Protein AF-A0A968HN49-F1 (afdb_monomer_lite)

pLDDT: mean 74.34, std 19.29, range [32.5, 97.12]

Secondary structure (DSSP, 8-state):
----------------------PPPB-TT-B-SSGGGB-TT-EEETTEEE---S---------HHHHHHHHH-EEEEEEE---S-HHHHHTT--EEEEEEEEEETTEEEEEEEEEEETTEEPPGGG-EEEEEE-EE-SSSTT-EEEEEE-TTS-EEEEEEEEETTEEEEEEE--HHHHHHTT--S-----EE---

Structure (mmCIF, N/CA/C/O backbone):
data_AF-A0A968HN49-F1
#
_entry.id   AF-A0A968HN49-F1
#
loop_
_atom_site.group_PDB
_atom_site.id
_atom_site.type_symbol
_atom_site.label_atom_id
_atom_site.label_alt_id
_atom_site.label_comp_id
_atom_site.label_asym_id
_atom_site.label_entity_id
_atom_site.label_seq_id
_atom_site.pdbx_PDB_ins_code
_atom_site.Cartn_x
_atom_site.Cartn_y
_atom_site.Cartn_z
_atom_site.occupancy
_atom_site.B_iso_or_equiv
_atom_site.auth_seq_id
_atom_site.auth_comp_id
_atom_site.auth_asym_id
_atom_site.auth_atom_id
_atom_site.pdbx_PDB_model_num
ATOM 1 N N . MET A 1 1 ? -8.475 -38.795 79.438 1.00 39.16 1 MET A N 1
ATOM 2 C CA . MET A 1 1 ? -7.496 -37.741 79.099 1.00 39.16 1 MET A CA 1
ATOM 3 C C . MET A 1 1 ? -8.273 -36.504 78.665 1.00 39.16 1 MET A C 1
ATOM 5 O O . MET A 1 1 ? -9.218 -36.666 77.918 1.00 39.16 1 MET A O 1
ATOM 9 N N . HIS A 1 2 ? -7.909 -35.357 79.254 1.00 39.91 2 HIS A N 1
ATOM 10 C CA . HIS A 1 2 ? -8.354 -33.955 79.065 1.00 39.91 2 HIS A CA 1
ATOM 11 C C . HIS A 1 2 ? -9.876 -33.664 78.963 1.00 39.91 2 HIS A C 1
ATOM 13 O O . HIS A 1 2 ? -10.533 -34.091 78.030 1.00 39.91 2 HIS A O 1
ATOM 19 N N . LYS A 1 3 ? -10.534 -33.075 79.988 1.00 36.81 3 LYS A N 1
ATOM 20 C CA . LYS A 1 3 ? -10.558 -31.630 80.377 1.00 36.81 3 LYS A CA 1
ATOM 21 C C . LYS A 1 3 ? -11.027 -30.753 79.194 1.00 36.81 3 LYS A C 1
ATOM 23 O O . LYS A 1 3 ? -10.422 -30.855 78.145 1.00 36.81 3 LYS A O 1
ATOM 28 N N . LEU A 1 4 ? -12.016 -29.855 79.253 1.00 40.09 4 LEU A N 1
ATOM 29 C CA . LEU A 1 4 ? -12.615 -29.031 80.315 1.00 40.09 4 LEU A CA 1
ATOM 30 C C . LEU A 1 4 ? -13.898 -28.365 79.741 1.00 40.09 4 LEU A C 1
ATOM 32 O O . LEU A 1 4 ? -13.840 -27.919 78.606 1.00 40.09 4 LEU A O 1
ATOM 36 N N . ARG A 1 5 ? -14.960 -28.259 80.569 1.00 38.31 5 ARG A N 1
ATOM 37 C CA . ARG A 1 5 ? -15.789 -27.060 80.911 1.00 38.31 5 ARG A CA 1
ATOM 38 C C . ARG A 1 5 ? -16.353 -26.153 79.795 1.00 38.31 5 ARG A C 1
ATOM 40 O O . ARG A 1 5 ? -15.715 -25.923 78.792 1.00 38.31 5 ARG A O 1
ATOM 47 N N . ALA A 1 6 ? -17.460 -25.437 79.964 1.00 37.28 6 ALA A N 1
ATOM 48 C CA . ALA A 1 6 ? -18.530 -25.345 80.958 1.00 37.28 6 ALA A CA 1
ATOM 49 C C . ALA A 1 6 ? -19.616 -24.437 80.339 1.00 37.28 6 ALA A C 1
ATOM 51 O O . ALA A 1 6 ? -19.354 -23.695 79.397 1.00 37.28 6 ALA A O 1
ATOM 52 N N . ALA A 1 7 ? -20.819 -24.555 80.888 1.00 38.94 7 ALA A N 1
ATOM 53 C CA . ALA A 1 7 ? -22.075 -23.925 80.500 1.00 38.94 7 ALA A CA 1
ATOM 54 C C . ALA A 1 7 ? -22.148 -22.409 80.843 1.00 38.94 7 ALA A C 1
ATOM 56 O O . ALA A 1 7 ? -21.118 -21.770 81.039 1.00 38.94 7 ALA A O 1
ATOM 57 N N . PRO A 1 8 ? -23.341 -21.884 81.160 1.00 65.56 8 PRO A N 1
ATOM 58 C CA . PRO A 1 8 ? -24.435 -21.375 80.318 1.00 65.56 8 PRO A CA 1
ATOM 59 C C . PRO A 1 8 ? -24.579 -19.846 80.521 1.00 65.56 8 PRO A C 1
ATOM 61 O O . PRO A 1 8 ? -23.890 -19.308 81.372 1.00 65.56 8 PRO A O 1
ATOM 64 N N . LEU A 1 9 ? -25.501 -19.136 79.856 1.00 40.47 9 LEU A N 1
ATOM 65 C CA . LEU A 1 9 ? -26.258 -18.052 80.516 1.00 40.47 9 LEU A CA 1
ATOM 66 C C . LEU A 1 9 ? -27.413 -17.511 79.655 1.00 40.47 9 LEU A C 1
ATOM 68 O O . LEU A 1 9 ? -27.322 -17.397 78.438 1.00 40.47 9 LEU A O 1
ATOM 72 N N . LEU A 1 10 ? -28.496 -17.208 80.369 1.00 46.47 10 LEU A N 1
ATOM 73 C CA . LEU A 1 10 ? -29.768 -16.609 79.966 1.00 46.47 10 LEU A CA 1
ATOM 74 C C . LEU A 1 10 ? -29.645 -15.168 79.448 1.00 46.47 10 LEU A C 1
ATOM 76 O O . LEU A 1 10 ? -28.766 -14.461 79.916 1.00 46.47 10 LEU A O 1
ATOM 80 N N . LEU A 1 11 ? -30.624 -14.716 78.646 1.00 42.06 11 LEU A N 1
ATOM 81 C CA . LEU A 1 11 ? -31.306 -13.395 78.687 1.00 42.06 11 LEU A CA 1
ATOM 82 C C . LEU A 1 11 ? -32.297 -13.360 77.490 1.00 42.06 11 LEU A C 1
ATOM 84 O O . LEU A 1 11 ? -31.864 -13.491 76.356 1.00 42.06 11 LEU A O 1
ATOM 88 N N . ALA A 1 12 ? -33.622 -13.484 77.621 1.00 40.56 12 ALA A N 1
ATOM 89 C CA . ALA A 1 12 ? -34.627 -12.642 78.283 1.00 40.56 12 ALA A CA 1
ATOM 90 C C . ALA A 1 12 ? -34.965 -11.336 77.519 1.00 40.56 12 ALA A C 1
ATOM 92 O O . ALA A 1 12 ? -34.097 -10.492 77.345 1.00 40.56 12 ALA A O 1
ATOM 93 N N . LEU A 1 13 ? -36.270 -11.187 77.207 1.00 36.59 13 LEU A N 1
ATOM 94 C CA . LEU A 1 13 ? -37.034 -9.964 76.872 1.00 36.59 13 LEU A CA 1
ATOM 95 C C . LEU A 1 13 ? -36.736 -9.264 75.522 1.00 36.59 13 LEU A C 1
ATOM 97 O O . LEU A 1 13 ? -35.611 -9.260 75.062 1.00 36.59 13 LEU A O 1
ATOM 101 N N . SER A 1 14 ? -37.631 -8.544 74.837 1.00 38.28 14 SER A N 1
ATOM 102 C CA . SER A 1 14 ? -39.093 -8.370 74.790 1.00 38.28 14 SER A CA 1
ATOM 103 C C . SER A 1 14 ? -39.375 -7.162 73.861 1.00 38.28 14 SER A C 1
ATOM 105 O O . SER A 1 14 ? -38.527 -6.283 73.769 1.00 38.28 14 SER A O 1
ATOM 107 N N . LEU A 1 15 ? -40.598 -7.063 73.324 1.00 39.66 15 LEU A N 1
ATOM 108 C CA . LEU A 1 15 ? -41.297 -5.850 72.842 1.00 39.66 15 LEU A CA 1
ATOM 109 C C . LEU A 1 15 ? -40.942 -5.205 71.476 1.00 39.66 15 LEU A C 1
ATOM 111 O O . LEU A 1 15 ? -39.955 -4.505 71.295 1.00 39.66 15 LEU A O 1
ATOM 115 N N . SER A 1 16 ? -41.905 -5.378 70.567 1.00 50.38 16 SER A N 1
ATOM 116 C CA . SER A 1 16 ? -42.595 -4.400 69.709 1.00 50.38 16 SER A CA 1
ATOM 117 C C . SER A 1 16 ? -42.172 -2.920 69.732 1.00 50.38 16 SER A C 1
ATOM 119 O O . SER A 1 16 ? -42.239 -2.282 70.780 1.00 50.38 16 SER A O 1
ATOM 121 N N . SER A 1 17 ? -42.042 -2.321 68.541 1.00 42.06 17 SER A N 1
ATOM 122 C CA . SER A 1 17 ? -42.619 -0.996 68.244 1.00 42.06 17 SER A CA 1
ATOM 123 C C . SER A 1 17 ? -42.718 -0.711 66.736 1.00 42.06 17 SER A C 1
ATOM 125 O O . SER A 1 17 ? -41.746 -0.762 65.987 1.00 42.06 17 SER A O 1
ATOM 127 N N . LEU A 1 18 ? -43.942 -0.391 66.301 1.00 46.47 18 LEU A N 1
ATOM 128 C CA . LEU A 1 18 ? -44.211 0.493 65.170 1.00 46.47 18 LEU A CA 1
ATOM 129 C C . LEU A 1 18 ? -43.729 1.906 65.534 1.00 46.47 18 LEU A C 1
ATOM 131 O O . LEU A 1 18 ? -43.998 2.370 66.640 1.00 46.47 18 LEU A O 1
ATOM 135 N N . GLY A 1 19 ? -43.102 2.611 64.595 1.00 33.34 19 GLY A N 1
ATOM 136 C CA . GLY A 1 19 ? -42.805 4.039 64.730 1.00 33.34 19 GLY A CA 1
ATOM 137 C C . GLY A 1 19 ? -41.635 4.451 63.850 1.00 33.34 19 GLY A C 1
ATOM 138 O O . GLY A 1 19 ? -40.523 3.981 64.048 1.00 33.34 19 GLY A O 1
ATOM 139 N N . GLY A 1 20 ? -41.901 5.289 62.847 1.00 40.38 20 GLY A N 1
ATOM 140 C CA . GLY A 1 20 ? -40.925 5.718 61.852 1.00 40.38 20 GLY A CA 1
ATOM 141 C C . GLY A 1 20 ? -39.725 6.438 62.464 1.00 40.38 20 GLY A C 1
ATOM 142 O O . GLY A 1 20 ? -39.802 7.615 62.801 1.00 40.38 20 GLY A O 1
ATOM 143 N N . CYS A 1 21 ? -38.598 5.739 62.526 1.00 38.56 21 CYS A N 1
ATOM 144 C CA . CYS A 1 21 ? -37.280 6.348 62.510 1.00 38.56 21 CYS A CA 1
ATOM 145 C C . CYS A 1 21 ? -36.815 6.325 61.055 1.00 38.56 21 CYS A C 1
ATOM 147 O O . CYS A 1 21 ? -36.851 5.276 60.411 1.00 38.56 21 CYS A O 1
ATOM 149 N N . LYS A 1 22 ? -36.433 7.486 60.520 1.00 46.47 22 LYS A N 1
ATOM 150 C CA . LYS A 1 22 ? -35.769 7.599 59.221 1.00 46.47 22 LYS A CA 1
ATOM 151 C C . LYS A 1 22 ? -34.425 6.883 59.379 1.00 46.47 22 LYS A C 1
ATOM 153 O O . LYS A 1 22 ? -33.509 7.448 59.964 1.00 46.47 22 LYS A O 1
ATOM 158 N N . GLY A 1 23 ? -34.406 5.592 59.050 1.00 56.09 23 GLY A N 1
ATOM 159 C CA . GLY A 1 23 ? -33.235 4.739 59.206 1.00 56.09 23 GLY A CA 1
ATOM 160 C C . GLY A 1 23 ? -32.089 5.293 58.379 1.00 56.09 23 GLY A C 1
ATOM 161 O O . GLY A 1 23 ? -32.326 5.914 57.339 1.00 56.09 23 GLY A O 1
ATOM 162 N N . ASP A 1 24 ? -30.867 5.100 58.864 1.00 67.25 24 ASP A N 1
ATOM 163 C CA . ASP A 1 24 ? -29.685 5.441 58.088 1.00 67.25 24 ASP A CA 1
ATOM 164 C C . ASP A 1 24 ? -29.764 4.771 56.708 1.00 67.25 24 ASP A C 1
ATOM 166 O O . ASP A 1 24 ? -30.224 3.624 56.607 1.00 67.25 24 ASP A O 1
ATOM 170 N N . PRO A 1 25 ? -29.363 5.484 55.643 1.00 76.88 25 PRO A N 1
ATOM 171 C CA . PRO A 1 25 ? -29.473 4.974 54.290 1.00 76.88 25 PRO A CA 1
ATOM 172 C C . PRO A 1 25 ? -28.705 3.656 54.161 1.00 76.88 25 PRO A C 1
ATOM 174 O O . PRO A 1 25 ? -27.560 3.523 54.602 1.00 76.88 25 PRO A O 1
ATOM 177 N N . ALA A 1 26 ? -29.356 2.660 53.570 1.00 76.56 26 ALA A N 1
ATOM 178 C CA . ALA A 1 26 ? -28.838 1.311 53.486 1.00 76.56 26 ALA A CA 1
ATOM 179 C C . ALA A 1 26 ? -27.640 1.238 52.523 1.00 76.56 26 ALA A C 1
ATOM 181 O O . ALA A 1 26 ? -27.618 1.867 51.459 1.00 76.56 26 ALA A O 1
ATOM 182 N N . GLY A 1 27 ? -26.631 0.454 52.910 1.00 81.38 27 GLY A N 1
ATOM 183 C CA . GLY A 1 27 ? -25.479 0.147 52.063 1.00 81.38 27 GLY A CA 1
ATOM 184 C C . GLY A 1 27 ? -25.834 -0.773 50.891 1.00 81.38 27 GLY A C 1
ATOM 185 O O . GLY A 1 27 ? -26.975 -1.210 50.731 1.00 81.38 27 GLY A O 1
ATOM 186 N N . GLU A 1 28 ? -24.836 -1.091 50.069 1.00 82.00 28 GLU A N 1
ATOM 187 C CA . GLU A 1 28 ? -24.993 -1.975 48.911 1.00 82.00 28 GLU A CA 1
ATOM 188 C C . GLU A 1 28 ? -25.590 -3.338 49.314 1.00 82.00 28 GLU A C 1
ATOM 190 O O . GLU A 1 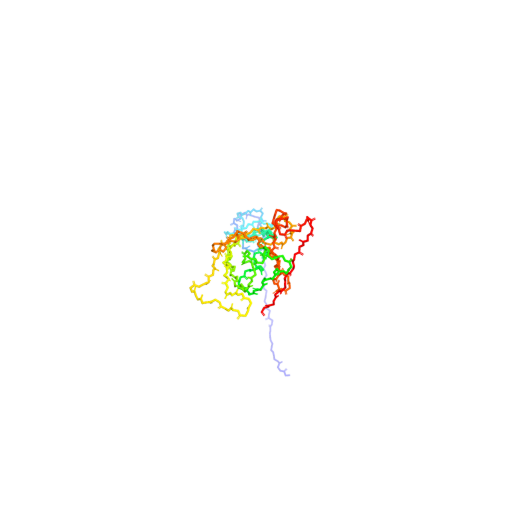28 ? -25.158 -3.967 50.280 1.00 82.00 28 GLU A O 1
ATOM 195 N N . GLY A 1 29 ? -26.632 -3.773 48.601 1.00 78.62 29 GLY A N 1
ATOM 196 C CA . GLY A 1 29 ? -27.408 -4.978 48.908 1.00 78.62 29 GLY A CA 1
ATOM 197 C C . GLY A 1 29 ? -28.495 -4.807 49.980 1.00 78.62 29 GLY A C 1
ATOM 198 O O . GLY A 1 29 ? -29.281 -5.735 50.187 1.00 78.62 29 GLY A O 1
ATOM 199 N N . GLY A 1 30 ? -28.579 -3.644 50.633 1.00 83.81 30 GLY A N 1
ATOM 200 C CA . GLY A 1 30 ? -29.627 -3.312 51.598 1.00 83.81 30 GLY A CA 1
ATOM 201 C C . GLY A 1 30 ? -31.001 -3.133 50.949 1.00 83.81 30 GLY A C 1
ATOM 202 O O . GLY A 1 30 ? -31.099 -2.766 49.780 1.00 83.81 30 GLY A O 1
ATOM 203 N N . ALA A 1 31 ? -32.070 -3.417 51.696 1.00 84.88 31 ALA A N 1
ATOM 204 C CA . ALA A 1 31 ? -33.437 -3.294 51.195 1.00 84.88 31 ALA A CA 1
ATOM 205 C C . ALA A 1 31 ? -33.847 -1.822 51.045 1.00 84.88 31 ALA A C 1
ATOM 207 O O . ALA A 1 31 ? -33.590 -1.017 51.937 1.00 84.88 31 ALA A O 1
ATOM 208 N N . CYS A 1 32 ? -34.533 -1.492 49.956 1.00 84.50 32 CYS A N 1
ATOM 209 C CA . CYS A 1 32 ? -34.999 -0.136 49.672 1.00 84.50 32 CYS A CA 1
ATOM 210 C C . CYS A 1 32 ? -36.384 -0.149 49.018 1.00 84.50 32 CYS A C 1
ATOM 212 O O . CYS A 1 32 ? -36.789 -1.136 48.400 1.00 84.50 32 CYS A O 1
ATOM 214 N N . LYS A 1 33 ? -37.121 0.956 49.151 1.00 85.62 33 LYS A N 1
ATOM 215 C CA . LYS A 1 33 ? -38.359 1.221 48.399 1.00 85.62 33 LYS A CA 1
ATOM 216 C C . LYS A 1 33 ? -38.221 2.441 47.497 1.00 85.62 33 LYS A C 1
ATOM 218 O O . LYS A 1 33 ? -38.903 2.517 46.479 1.00 85.62 33 LYS A O 1
ATOM 223 N N . ALA A 1 34 ? -37.349 3.369 47.867 1.00 82.62 34 ALA A N 1
ATOM 224 C CA . ALA A 1 34 ? -37.040 4.570 47.118 1.00 82.62 34 ALA A CA 1
ATOM 225 C C . ALA A 1 34 ? -35.529 4.846 47.140 1.00 82.62 34 ALA A C 1
ATOM 227 O O . ALA A 1 34 ? -34.768 4.215 47.875 1.00 82.62 34 ALA A O 1
ATOM 228 N N . LYS A 1 35 ? -35.070 5.773 46.295 1.00 79.88 35 LYS A N 1
ATOM 229 C CA . LYS A 1 35 ? -33.642 6.101 46.162 1.00 79.88 35 LYS A CA 1
ATOM 230 C C . LYS A 1 35 ? -33.066 6.682 47.455 1.00 79.88 35 LYS A C 1
ATOM 232 O O . LYS A 1 35 ? -31.910 6.432 47.770 1.00 79.88 35 LYS A O 1
ATOM 237 N N . GLU A 1 36 ? -33.875 7.431 48.194 1.00 84.00 36 GLU A N 1
ATOM 238 C CA . GLU A 1 36 ? -33.499 8.101 49.440 1.00 84.00 36 GLU A CA 1
ATOM 239 C C . GLU A 1 36 ? -33.236 7.111 50.585 1.00 84.00 36 GLU A C 1
ATOM 241 O O . GLU A 1 36 ? -32.646 7.491 51.593 1.00 84.00 36 GLU A O 1
ATOM 246 N N . ASP A 1 37 ? -33.644 5.848 50.414 1.00 83.25 37 ASP A N 1
ATOM 247 C CA . ASP A 1 37 ? -33.352 4.755 51.343 1.00 83.25 37 ASP A CA 1
ATOM 248 C C . ASP A 1 37 ? -31.931 4.192 51.152 1.00 83.25 37 ASP A C 1
ATOM 250 O O . ASP A 1 37 ? -31.501 3.354 51.941 1.00 83.25 37 ASP A O 1
ATOM 254 N N . CYS A 1 38 ? -31.206 4.613 50.108 1.00 84.31 38 CYS A N 1
ATOM 255 C CA . CYS A 1 38 ? -29.883 4.107 49.752 1.00 84.31 38 CYS A CA 1
ATOM 256 C C . CYS A 1 38 ? -28.775 5.129 50.021 1.00 84.31 38 CYS A C 1
ATOM 258 O O . CYS A 1 38 ? -28.975 6.337 49.889 1.00 84.31 38 CYS A O 1
ATOM 260 N N . ALA A 1 39 ? -27.584 4.637 50.377 1.00 85.75 39 ALA A N 1
ATOM 261 C CA . ALA A 1 39 ? -26.414 5.488 50.585 1.00 85.75 39 ALA A CA 1
ATOM 262 C C . ALA A 1 39 ? -26.020 6.244 49.302 1.00 85.75 39 ALA A C 1
ATOM 264 O O . ALA A 1 39 ? -26.333 5.828 48.183 1.00 85.75 39 ALA A O 1
ATOM 265 N N . GLU A 1 40 ? -25.324 7.369 49.466 1.00 80.19 40 GLU A N 1
ATOM 266 C CA . GLU A 1 40 ? -24.908 8.227 48.357 1.00 80.19 40 GLU A CA 1
ATOM 267 C C . GLU A 1 40 ? -24.121 7.435 47.294 1.00 80.19 40 GLU A C 1
ATOM 269 O O . GLU A 1 40 ? -23.197 6.684 47.605 1.00 80.19 40 GLU A O 1
ATOM 274 N N . GLY A 1 41 ? -24.518 7.570 46.024 1.00 81.00 41 GLY A N 1
ATOM 275 C CA . GLY A 1 41 ? -23.941 6.813 44.903 1.00 81.00 41 GLY A CA 1
ATOM 276 C C . GLY A 1 41 ? -24.604 5.458 44.608 1.00 81.00 41 GLY A C 1
ATOM 277 O O . GLY A 1 41 ? -24.229 4.805 43.632 1.00 81.00 41 GLY A O 1
ATOM 278 N N . LEU A 1 42 ? -25.608 5.045 45.387 1.00 82.19 42 LEU A N 1
ATOM 279 C CA . LEU A 1 42 ? -26.425 3.854 45.135 1.00 82.19 42 LEU A CA 1
ATOM 280 C C . LEU A 1 42 ? -27.830 4.242 44.647 1.00 82.19 42 LEU A C 1
ATOM 282 O O . LEU A 1 42 ? -28.324 5.340 44.904 1.00 82.19 42 LEU A O 1
ATOM 286 N N . ASN A 1 43 ? -28.485 3.338 43.919 1.00 84.00 43 ASN A N 1
ATOM 287 C CA . ASN A 1 43 ? -29.875 3.500 43.492 1.00 84.00 43 ASN A CA 1
ATOM 288 C C . ASN A 1 43 ? -30.696 2.283 43.916 1.00 84.00 43 ASN A C 1
ATOM 290 O O . ASN A 1 43 ? -30.175 1.169 43.982 1.00 84.00 43 ASN A O 1
ATOM 294 N N . CYS A 1 44 ? -31.982 2.496 44.190 1.00 85.25 44 CYS A N 1
ATOM 295 C CA . CYS A 1 44 ? -32.888 1.409 44.524 1.00 85.25 44 CYS A CA 1
ATOM 296 C C . CYS A 1 44 ? -33.342 0.681 43.254 1.00 85.25 44 CYS A C 1
ATOM 298 O O . CYS A 1 44 ? -34.070 1.255 42.446 1.00 85.25 44 CYS A O 1
ATOM 300 N N . LEU A 1 45 ? -32.907 -0.568 43.077 1.00 82.69 45 LEU A N 1
ATOM 301 C CA . LEU A 1 45 ? -33.256 -1.433 41.947 1.00 82.69 45 LEU A CA 1
ATOM 302 C C . LEU A 1 45 ? -33.746 -2.778 42.481 1.00 82.69 45 LEU A C 1
ATOM 304 O O . LEU A 1 45 ? -33.089 -3.387 43.322 1.00 82.69 45 LEU A O 1
ATOM 308 N N . ASP A 1 46 ? -34.927 -3.212 42.039 1.00 84.00 46 ASP A N 1
ATOM 309 C CA . ASP A 1 46 ? -35.570 -4.465 42.473 1.00 84.00 46 ASP A CA 1
ATOM 310 C C . ASP A 1 46 ? -35.655 -4.631 44.002 1.00 84.00 46 ASP A C 1
ATOM 312 O O . ASP A 1 46 ? -35.504 -5.719 44.562 1.00 84.00 46 ASP A O 1
ATOM 316 N N . GLY A 1 47 ? -35.888 -3.516 44.700 1.00 84.12 47 GLY A N 1
ATOM 317 C CA . GLY A 1 47 ? -35.981 -3.478 46.156 1.00 84.12 47 GLY A CA 1
ATOM 318 C C . GLY A 1 47 ? -34.637 -3.571 46.884 1.00 84.12 47 GLY A C 1
ATOM 319 O O . GLY A 1 47 ? -34.636 -3.796 48.097 1.00 84.12 47 GLY A O 1
ATOM 320 N N . LYS A 1 48 ? -33.504 -3.405 46.182 1.00 86.38 48 LYS A N 1
ATOM 321 C CA . LYS A 1 48 ? -32.152 -3.393 46.761 1.00 86.38 48 LYS A CA 1
ATOM 322 C C . LYS A 1 48 ? -31.296 -2.211 46.301 1.00 86.38 48 LYS A C 1
ATOM 324 O O . LYS A 1 48 ? -31.297 -1.834 45.130 1.00 86.38 48 LYS A O 1
ATOM 329 N N . CYS A 1 49 ? -30.508 -1.658 47.219 1.00 86.81 49 CYS A N 1
ATOM 330 C CA . CYS A 1 49 ? -29.542 -0.608 46.921 1.00 86.81 49 CYS A CA 1
ATOM 331 C C . CYS A 1 49 ? -28.376 -1.179 46.118 1.00 86.81 49 CYS A C 1
ATOM 333 O O . CYS A 1 49 ? -27.584 -1.970 46.629 1.00 86.81 49 CYS A O 1
ATOM 335 N N . THR A 1 50 ? -28.273 -0.770 44.860 1.00 83.00 50 THR A N 1
ATOM 336 C CA . THR A 1 50 ? -27.287 -1.279 43.910 1.00 83.00 50 THR A CA 1
ATOM 337 C C . THR A 1 50 ? -26.476 -0.118 43.355 1.00 83.00 50 THR A C 1
ATOM 339 O O . THR A 1 50 ? -27.016 0.951 43.044 1.00 83.00 50 THR A O 1
ATOM 342 N N . LYS A 1 51 ? -25.164 -0.316 43.222 1.00 84.31 51 LYS A N 1
ATOM 343 C CA . LYS A 1 51 ? -24.297 0.643 42.547 1.00 84.31 51 LYS A CA 1
ATOM 344 C C . LYS A 1 51 ? -24.561 0.543 41.052 1.00 84.31 51 LYS A C 1
ATOM 346 O O . LYS A 1 51 ? -24.271 -0.477 40.432 1.00 84.31 51 LYS A O 1
ATOM 351 N N . LEU A 1 52 ? -25.118 1.601 40.470 1.00 72.75 52 LEU A N 1
ATOM 352 C CA . LEU A 1 52 ? -25.122 1.740 39.020 1.00 72.75 52 LEU A CA 1
ATOM 353 C C . LEU A 1 52 ? -23.679 2.026 38.620 1.00 72.75 52 LEU A C 1
ATOM 355 O O . LEU A 1 52 ? -23.201 3.150 38.760 1.00 72.75 52 LEU A O 1
ATOM 359 N N . GLY A 1 53 ? -22.961 0.977 38.223 1.00 54.78 53 GLY A N 1
ATOM 360 C CA . GLY A 1 53 ? -21.660 1.134 37.601 1.00 54.78 53 GLY A CA 1
ATOM 361 C C . GLY A 1 53 ? -21.808 2.093 36.427 1.00 54.78 53 GLY A C 1
ATOM 362 O O . GLY A 1 53 ? -22.584 1.840 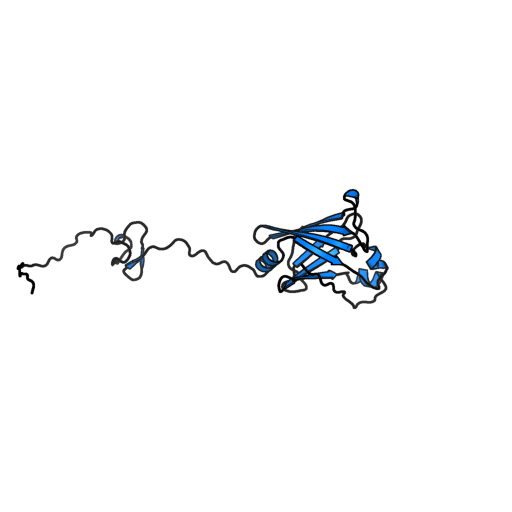35.505 1.00 54.78 53 GLY A O 1
ATOM 363 N N . ALA A 1 54 ? -21.081 3.209 36.479 1.00 51.56 54 ALA A N 1
ATOM 364 C CA . ALA A 1 54 ? -20.627 3.829 35.248 1.00 51.56 54 ALA A CA 1
ATOM 365 C C . ALA A 1 54 ? -19.960 2.723 34.414 1.00 51.56 54 ALA A C 1
ATOM 367 O O . ALA A 1 54 ? -19.285 1.875 34.989 1.00 51.56 54 ALA A O 1
ATOM 368 N N . GLU A 1 55 ? -20.166 2.748 33.099 1.00 50.50 55 GLU A N 1
ATOM 369 C CA . GLU A 1 55 ? -19.692 1.749 32.128 1.00 50.50 55 GLU A CA 1
ATOM 370 C C . GLU A 1 55 ? -20.663 0.594 31.822 1.00 50.50 55 GLU A C 1
ATOM 372 O O . GLU A 1 55 ? -20.296 -0.574 31.758 1.00 50.50 55 GLU A O 1
ATOM 377 N N . ALA A 1 56 ? -21.880 0.939 31.399 1.00 42.88 56 ALA A N 1
ATOM 378 C CA . ALA A 1 56 ? -22.254 0.462 30.070 1.00 42.88 56 ALA A CA 1
ATOM 379 C C . ALA A 1 56 ? -21.540 1.379 29.068 1.00 42.88 56 ALA A C 1
ATOM 381 O O . ALA A 1 56 ? -22.130 2.320 28.540 1.00 42.88 56 ALA A O 1
ATOM 382 N N . ALA A 1 57 ? -20.230 1.172 28.892 1.00 43.66 57 ALA A N 1
ATOM 383 C CA . ALA A 1 57 ? -19.573 1.644 27.690 1.00 43.66 57 ALA A CA 1
ATOM 384 C C . ALA A 1 57 ? -20.350 0.971 26.564 1.00 43.66 57 ALA A C 1
ATOM 386 O O . ALA A 1 57 ? -20.366 -0.257 26.463 1.00 43.66 57 ALA A O 1
ATOM 387 N N . GLU A 1 58 ? -21.110 1.768 25.823 1.00 37.22 58 GLU A N 1
ATOM 388 C CA . GLU A 1 58 ? -21.762 1.332 24.607 1.00 37.22 58 GLU A CA 1
ATOM 389 C C . GLU A 1 58 ? -20.669 0.637 23.792 1.00 37.22 58 GLU A C 1
ATOM 391 O O . GLU A 1 58 ? -19.704 1.275 23.366 1.00 37.22 58 GLU A O 1
ATOM 396 N N . VAL A 1 59 ? -20.738 -0.693 23.675 1.00 45.41 59 VAL A N 1
ATOM 397 C CA . VAL A 1 59 ? -19.870 -1.433 22.764 1.00 45.41 59 VAL A CA 1
ATOM 398 C C . VAL A 1 59 ? -20.374 -1.040 21.388 1.00 45.41 59 VAL A C 1
ATOM 400 O O . VAL A 1 59 ? -21.219 -1.719 20.809 1.00 45.41 59 VAL A O 1
ATOM 403 N N . VAL A 1 60 ? -19.934 0.124 20.906 1.00 51.88 60 VAL A N 1
ATOM 404 C CA . VAL A 1 60 ? -20.146 0.536 19.527 1.00 51.88 60 VAL A CA 1
ATOM 405 C C . VAL A 1 60 ? -19.541 -0.598 18.712 1.00 51.88 60 VAL A C 1
ATOM 407 O O . VAL A 1 60 ? -18.343 -0.860 18.865 1.00 51.88 60 VAL A O 1
ATOM 410 N N . PRO A 1 61 ? -20.342 -1.343 17.930 1.00 52.88 61 PRO A N 1
ATOM 411 C CA . PRO A 1 61 ? -19.811 -2.442 17.154 1.00 52.88 61 PRO A CA 1
ATOM 412 C C . PRO A 1 61 ? -18.722 -1.863 16.262 1.00 52.88 61 PRO A C 1
ATOM 414 O O . PRO A 1 61 ? -18.979 -0.988 15.434 1.00 52.88 61 PRO A O 1
ATOM 417 N N . GLU A 1 62 ? -17.491 -2.305 16.505 1.00 58.97 62 GLU A N 1
ATOM 418 C CA . GLU A 1 62 ? -16.337 -1.898 15.724 1.00 58.97 62 GLU A CA 1
ATOM 419 C C . GLU A 1 62 ? -16.666 -2.155 14.252 1.00 58.97 62 GLU A C 1
ATOM 421 O O . GLU A 1 62 ? -16.942 -3.296 13.859 1.00 58.97 62 GLU A O 1
ATOM 426 N N . GLN A 1 63 ? -16.725 -1.076 13.464 1.00 69.19 63 GLN A N 1
ATOM 427 C CA . GLN A 1 63 ? -17.149 -1.152 12.072 1.00 69.19 63 GLN A CA 1
ATOM 428 C C . GLN A 1 63 ? -16.228 -2.138 11.336 1.00 69.19 63 GLN A C 1
ATOM 430 O O . GLN A 1 63 ? -15.015 -2.122 11.572 1.00 69.19 63 GLN A O 1
ATOM 435 N N . PRO A 1 64 ? -16.757 -2.990 10.437 1.00 79.62 64 PRO A N 1
ATOM 436 C CA . PRO A 1 64 ? -15.961 -4.001 9.739 1.00 79.62 64 PRO A CA 1
ATOM 437 C C . PRO A 1 64 ? -14.697 -3.449 9.067 1.00 79.62 64 PRO A C 1
ATOM 439 O O . PRO A 1 64 ? -13.689 -4.150 8.999 1.00 79.62 64 PRO A O 1
ATOM 442 N N . PHE A 1 65 ? -14.731 -2.194 8.612 1.00 85.44 65 PHE A N 1
ATOM 443 C CA . PHE A 1 65 ? -13.583 -1.505 8.031 1.00 85.44 65 PHE A CA 1
ATOM 444 C C . PHE A 1 65 ? -12.499 -1.150 9.065 1.00 85.44 65 PHE A C 1
ATOM 446 O O . PHE A 1 65 ? -11.321 -1.363 8.793 1.00 85.44 65 PHE A O 1
ATOM 453 N N . CYS A 1 66 ? -12.855 -0.720 10.285 1.00 88.56 66 CYS A N 1
ATOM 454 C CA . CYS A 1 66 ? -11.865 -0.425 11.332 1.00 88.56 66 CYS A CA 1
ATOM 455 C C . CYS A 1 66 ? -11.017 -1.662 11.671 1.00 88.56 66 CYS A C 1
ATOM 457 O O . CYS A 1 66 ? -9.801 -1.558 11.826 1.00 88.56 66 CYS A O 1
ATOM 459 N N . LYS A 1 67 ? -11.644 -2.848 11.701 1.00 88.88 67 LYS A N 1
ATOM 460 C CA . LYS A 1 67 ? -10.943 -4.125 11.916 1.00 88.88 67 LYS A CA 1
ATOM 461 C C . LYS A 1 67 ? -9.933 -4.427 10.815 1.00 88.88 67 LYS A C 1
ATOM 463 O O . LYS A 1 67 ? -8.846 -4.923 11.093 1.00 88.88 67 LYS A O 1
ATOM 468 N N . GLN A 1 68 ? -10.279 -4.124 9.565 1.00 88.81 68 GLN A N 1
ATOM 469 C CA . GLN A 1 68 ? -9.361 -4.298 8.439 1.00 88.81 68 GLN A CA 1
ATOM 470 C C . GLN A 1 68 ? -8.185 -3.325 8.545 1.00 88.81 68 GLN A C 1
ATOM 472 O O . GLN A 1 68 ? -7.046 -3.732 8.325 1.00 88.81 68 GLN A O 1
ATOM 477 N N . LEU A 1 69 ? -8.441 -2.070 8.937 1.00 93.19 69 LEU A N 1
ATOM 478 C CA . LEU A 1 69 ? -7.386 -1.083 9.173 1.00 93.19 69 LEU A CA 1
ATOM 479 C C . LEU A 1 69 ? -6.419 -1.531 10.275 1.00 93.19 69 LEU A C 1
ATOM 481 O O . LEU A 1 69 ? -5.211 -1.380 10.117 1.00 93.19 69 LEU A O 1
ATOM 485 N N . ALA A 1 70 ? -6.932 -2.118 11.359 1.00 91.88 70 ALA A N 1
ATOM 486 C CA . ALA A 1 70 ? -6.100 -2.697 12.411 1.00 91.88 70 ALA A CA 1
ATOM 487 C C . ALA A 1 70 ? -5.276 -3.898 11.911 1.00 91.88 70 ALA A C 1
ATOM 489 O O . ALA A 1 70 ? -4.136 -4.074 12.326 1.00 91.88 70 ALA A O 1
ATOM 490 N N . ALA A 1 71 ? -5.819 -4.708 10.997 1.00 91.31 71 ALA A N 1
ATOM 491 C CA . ALA A 1 71 ? -5.118 -5.867 10.445 1.00 91.31 71 ALA A CA 1
ATOM 492 C C . ALA A 1 71 ? -3.980 -5.501 9.474 1.00 91.31 71 ALA A C 1
ATOM 494 O O . ALA A 1 71 ? -3.012 -6.251 9.366 1.00 91.31 71 ALA A O 1
ATOM 495 N N . ILE A 1 72 ? -4.093 -4.382 8.749 1.00 93.00 72 ILE A N 1
ATOM 496 C CA . ILE A 1 72 ? -3.065 -3.923 7.798 1.00 93.00 72 ILE A CA 1
ATOM 497 C C . ILE A 1 72 ? -2.021 -2.991 8.435 1.00 93.00 72 ILE A C 1
ATOM 499 O O . ILE A 1 72 ? -1.010 -2.685 7.803 1.00 93.00 72 ILE A O 1
ATOM 503 N N . GLU A 1 73 ? -2.256 -2.521 9.661 1.00 94.94 73 GLU A N 1
ATOM 504 C CA . GLU A 1 73 ? -1.339 -1.648 10.395 1.00 94.94 73 GLU A CA 1
ATOM 505 C C . GLU A 1 73 ? 0.067 -2.265 10.505 1.00 94.94 73 GLU A C 1
ATOM 507 O O . GLU A 1 73 ? 0.219 -3.464 10.741 1.00 94.94 73 GLU A O 1
ATOM 512 N N . GLY A 1 74 ? 1.104 -1.438 10.338 1.00 94.31 74 GLY A N 1
ATOM 513 C CA . GLY A 1 74 ? 2.500 -1.869 10.424 1.00 94.31 74 GLY A CA 1
ATOM 514 C C . GLY A 1 74 ? 3.276 -1.713 9.120 1.00 94.31 74 GLY A C 1
ATOM 515 O O . GLY A 1 74 ? 2.955 -0.875 8.275 1.00 94.31 74 GLY A O 1
ATOM 516 N N . GLU A 1 75 ? 4.350 -2.487 8.988 1.00 95.88 75 GLU A N 1
ATOM 517 C CA . GLU A 1 75 ? 5.275 -2.416 7.857 1.00 95.88 75 GLU A CA 1
ATOM 518 C C . GLU A 1 75 ? 5.219 -3.696 7.024 1.00 95.88 75 GLU A C 1
ATOM 520 O O . GLU A 1 75 ? 5.189 -4.803 7.560 1.00 95.88 75 GLU A O 1
ATOM 525 N N . TRP A 1 76 ? 5.223 -3.532 5.705 1.00 94.00 76 TRP A N 1
ATOM 526 C CA . TRP A 1 76 ? 5.132 -4.620 4.742 1.00 94.00 76 TRP A CA 1
ATOM 527 C C . TRP A 1 76 ? 6.171 -4.443 3.645 1.00 94.00 76 TRP A C 1
ATOM 529 O O . TRP A 1 76 ? 6.424 -3.328 3.184 1.00 94.00 76 TRP A O 1
ATOM 539 N N . LEU A 1 77 ? 6.726 -5.561 3.189 1.00 91.38 77 LEU A N 1
ATOM 540 C CA . LEU A 1 77 ? 7.562 -5.628 2.000 1.00 91.38 77 LEU A CA 1
ATOM 541 C C . LEU A 1 77 ? 6.846 -6.471 0.952 1.00 91.38 77 LEU A C 1
ATOM 543 O O . LEU A 1 77 ? 6.321 -7.541 1.262 1.00 91.38 77 LEU A O 1
ATOM 547 N N . PHE A 1 78 ? 6.801 -5.984 -0.281 1.00 89.56 78 PHE A N 1
ATOM 548 C CA . PHE A 1 78 ? 6.227 -6.740 -1.384 1.00 89.56 78 PHE A CA 1
ATOM 549 C C . PHE A 1 78 ? 6.820 -6.323 -2.721 1.00 89.56 78 PHE A C 1
ATOM 551 O O . PHE A 1 78 ? 7.309 -5.205 -2.892 1.00 89.56 78 PHE A O 1
ATOM 558 N N . ASP A 1 79 ? 6.689 -7.230 -3.681 1.00 87.94 79 ASP A N 1
ATOM 559 C CA . ASP A 1 79 ? 7.107 -7.021 -5.054 1.00 87.94 79 ASP A CA 1
ATOM 560 C C . ASP A 1 79 ? 5.891 -6.974 -5.967 1.00 87.94 79 ASP A C 1
ATOM 562 O O . ASP A 1 79 ? 4.884 -7.657 -5.756 1.00 87.94 79 ASP A O 1
ATOM 566 N N . THR A 1 80 ? 5.994 -6.165 -7.008 1.00 83.75 80 THR A N 1
ATOM 567 C CA . THR A 1 80 ? 4.990 -6.077 -8.063 1.00 83.75 80 THR A CA 1
ATOM 568 C C . THR A 1 80 ? 5.618 -6.473 -9.389 1.00 83.75 80 THR A C 1
ATOM 570 O O . THR A 1 80 ? 6.744 -6.088 -9.726 1.00 83.75 80 THR A O 1
ATOM 573 N N . THR A 1 81 ? 4.874 -7.242 -10.175 1.00 80.31 81 THR A N 1
ATOM 574 C CA . THR A 1 81 ? 5.304 -7.649 -11.510 1.00 80.31 81 THR A CA 1
ATOM 575 C C . THR A 1 81 ? 4.105 -7.683 -12.444 1.00 80.31 81 THR A C 1
ATOM 577 O O . THR A 1 81 ? 3.162 -8.446 -12.255 1.00 80.31 81 THR A O 1
ATOM 580 N N . VAL A 1 82 ? 4.151 -6.842 -13.466 1.00 75.69 82 VAL A N 1
ATOM 581 C CA . VAL A 1 82 ? 3.334 -6.912 -14.672 1.00 75.69 82 VAL A CA 1
ATOM 582 C C . VAL A 1 82 ? 4.120 -7.722 -15.690 1.00 75.69 82 VAL A C 1
ATOM 584 O O . VAL A 1 82 ? 5.300 -7.450 -15.901 1.00 75.69 82 VAL A O 1
ATOM 587 N N . ILE A 1 83 ? 3.466 -8.716 -16.288 1.00 67.88 83 ILE A N 1
ATOM 588 C CA . ILE A 1 83 ? 4.044 -9.589 -17.309 1.00 67.88 83 ILE A CA 1
ATOM 589 C C . ILE A 1 83 ? 3.197 -9.467 -18.572 1.00 67.88 83 ILE A C 1
ATOM 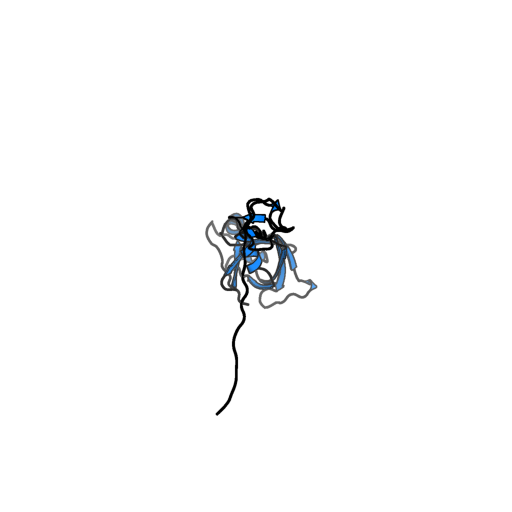591 O O . ILE A 1 83 ? 1.980 -9.649 -18.519 1.00 67.88 83 ILE A O 1
ATOM 595 N N . GLY A 1 84 ? 3.845 -9.221 -19.710 1.00 59.53 84 GLY A N 1
ATOM 596 C CA . GLY A 1 84 ? 3.233 -9.377 -21.033 1.00 59.53 84 GLY A CA 1
ATOM 597 C C . GLY A 1 84 ? 2.560 -8.122 -21.586 1.00 59.53 84 GLY A C 1
ATOM 598 O O . GLY A 1 84 ? 1.979 -8.186 -22.666 1.00 59.53 84 GLY A O 1
ATOM 599 N N . ALA A 1 85 ? 2.668 -6.982 -20.900 1.00 67.75 85 ALA A N 1
ATOM 600 C CA . ALA A 1 85 ? 2.128 -5.698 -21.343 1.00 67.75 85 ALA A CA 1
ATOM 601 C C . ALA A 1 85 ? 3.211 -4.613 -21.252 1.00 67.75 85 ALA A C 1
ATOM 603 O O . ALA A 1 85 ? 3.291 -3.886 -20.264 1.00 67.75 85 ALA A O 1
ATOM 604 N N . VAL A 1 86 ? 4.032 -4.497 -22.303 1.00 68.44 86 VAL A N 1
ATOM 605 C CA . VAL A 1 86 ? 5.219 -3.615 -22.353 1.00 68.44 86 VAL A CA 1
ATOM 606 C C . VAL A 1 86 ? 4.888 -2.151 -22.014 1.00 68.44 86 VAL A C 1
ATOM 608 O O . VAL A 1 86 ? 5.652 -1.495 -21.305 1.00 68.44 86 VAL A O 1
ATOM 611 N N . ASP A 1 87 ? 3.730 -1.639 -22.458 1.00 71.69 87 ASP A N 1
ATOM 612 C CA . ASP A 1 87 ? 3.268 -0.287 -22.092 1.00 71.69 87 ASP A CA 1
ATOM 613 C C . ASP A 1 87 ? 3.106 -0.152 -20.572 1.00 71.69 87 ASP A C 1
ATOM 615 O O . ASP A 1 87 ? 3.651 0.767 -19.963 1.00 71.69 87 ASP A O 1
ATOM 619 N N . LEU A 1 88 ? 2.427 -1.111 -19.936 1.00 69.62 88 LEU A N 1
ATOM 620 C CA . LEU A 1 88 ? 2.161 -1.104 -18.497 1.00 69.62 88 LEU A CA 1
ATOM 621 C C . LEU A 1 88 ? 3.429 -1.338 -17.668 1.00 69.62 88 LEU A C 1
ATOM 623 O O . LEU A 1 88 ? 3.596 -0.698 -16.629 1.00 69.62 88 LEU A O 1
ATOM 627 N N . GLU A 1 89 ? 4.347 -2.179 -18.147 1.00 69.38 89 GLU A N 1
ATOM 628 C CA . GLU A 1 89 ? 5.668 -2.380 -17.539 1.00 69.38 89 GLU A CA 1
ATOM 629 C C . GLU A 1 89 ? 6.443 -1.048 -17.444 1.00 69.38 89 GLU A C 1
ATOM 631 O O . GLU A 1 89 ? 7.000 -0.711 -16.395 1.00 69.38 89 GLU A O 1
ATOM 636 N N . SER A 1 90 ? 6.385 -0.211 -18.489 1.00 69.50 90 SER A N 1
ATOM 637 C CA . SER A 1 90 ? 7.083 1.087 -18.540 1.00 69.50 90 SER A CA 1
ATOM 638 C C . SER A 1 90 ? 6.537 2.154 -17.568 1.00 69.50 90 SER A C 1
ATOM 640 O O . SER A 1 90 ? 7.228 3.127 -17.218 1.00 69.50 90 SER A O 1
ATOM 642 N N . ARG A 1 91 ? 5.315 1.963 -17.047 1.00 74.50 91 ARG A N 1
ATOM 643 C CA . ARG A 1 91 ? 4.656 2.906 -16.120 1.00 74.50 91 ARG A CA 1
ATOM 644 C C . ARG A 1 91 ? 5.269 2.904 -14.725 1.00 74.50 91 ARG A C 1
ATOM 646 O O . ARG A 1 91 ? 4.948 3.767 -13.919 1.00 74.50 91 ARG A O 1
ATOM 653 N N . GLY A 1 92 ? 6.223 2.012 -14.464 1.00 75.44 92 GLY A N 1
ATOM 654 C CA . GLY A 1 92 ? 7.004 2.022 -13.233 1.00 75.44 92 GLY A CA 1
ATOM 655 C C . GLY A 1 92 ? 6.268 1.433 -12.035 1.00 75.44 92 GLY A C 1
ATOM 656 O O . GLY A 1 92 ? 6.713 1.662 -10.910 1.00 75.44 92 GLY A O 1
ATOM 657 N N . ILE A 1 93 ? 5.200 0.666 -12.280 1.00 80.88 93 ILE A N 1
ATOM 658 C CA . ILE A 1 93 ? 4.503 -0.111 -11.254 1.00 80.88 93 ILE A CA 1
ATOM 659 C C . ILE A 1 93 ? 5.346 -1.297 -10.782 1.00 80.88 93 ILE A C 1
ATOM 661 O O . ILE A 1 93 ? 5.253 -1.632 -9.614 1.00 80.88 93 ILE A O 1
ATOM 665 N N . ASN A 1 94 ? 6.177 -1.903 -11.644 1.00 85.56 94 ASN A N 1
ATOM 666 C CA . ASN A 1 94 ? 7.034 -3.038 -11.282 1.00 85.56 94 ASN A CA 1
ATOM 667 C C . ASN A 1 94 ? 8.157 -2.597 -10.350 1.00 85.56 94 ASN A C 1
ATOM 669 O O . ASN A 1 94 ? 8.860 -1.626 -10.648 1.00 85.56 94 ASN A O 1
ATOM 673 N N . GLY A 1 95 ? 8.370 -3.326 -9.262 1.00 88.69 95 GLY A N 1
ATOM 674 C CA . GLY A 1 95 ? 9.519 -3.124 -8.393 1.00 88.69 95 GLY A CA 1
ATOM 675 C C . GLY A 1 95 ? 9.339 -3.671 -6.989 1.00 88.69 95 GLY A C 1
ATOM 676 O O . GLY A 1 95 ? 8.374 -4.371 -6.699 1.00 88.69 95 GLY A O 1
ATOM 677 N N . HIS A 1 96 ? 10.294 -3.311 -6.138 1.00 90.62 96 HIS A N 1
ATOM 678 C CA . HIS A 1 96 ? 10.323 -3.650 -4.721 1.00 90.62 96 HIS A CA 1
ATOM 679 C C . HIS A 1 96 ? 9.753 -2.495 -3.915 1.00 90.62 96 HIS A C 1
ATOM 681 O O . HIS A 1 96 ? 10.187 -1.345 -4.078 1.00 90.62 96 HIS A O 1
ATOM 687 N N . TYR A 1 97 ? 8.816 -2.802 -3.030 1.00 91.69 97 TYR A N 1
ATOM 688 C CA . TYR A 1 97 ? 8.091 -1.816 -2.252 1.00 91.69 97 TYR A CA 1
ATOM 689 C C . TYR A 1 97 ? 8.218 -2.077 -0.759 1.00 91.69 97 TYR A C 1
ATOM 691 O O . TYR A 1 97 ? 8.103 -3.208 -0.291 1.00 91.69 97 TYR A O 1
ATOM 699 N N . GLN A 1 98 ? 8.404 -0.989 -0.019 1.00 93.62 98 GLN A N 1
ATOM 700 C CA . GLN A 1 98 ? 8.180 -0.924 1.414 1.00 93.62 98 GLN A CA 1
ATOM 701 C C . GLN A 1 98 ? 6.932 -0.087 1.666 1.00 93.62 98 GLN A C 1
ATOM 703 O O . GLN A 1 98 ? 6.848 1.062 1.233 1.00 93.62 98 GLN A O 1
ATOM 708 N N . MET A 1 99 ? 5.962 -0.669 2.356 1.00 94.94 99 MET A N 1
ATOM 709 C CA . MET A 1 99 ? 4.735 -0.005 2.765 1.00 94.94 99 MET A CA 1
ATOM 710 C C . MET A 1 99 ? 4.730 0.152 4.275 1.00 94.94 99 MET A C 1
ATOM 712 O O . MET A 1 99 ? 4.957 -0.812 4.998 1.00 94.94 99 MET A O 1
ATOM 716 N N . LYS A 1 100 ? 4.416 1.355 4.742 1.00 97.00 100 LYS A N 1
ATOM 717 C CA . LYS A 1 100 ? 4.177 1.645 6.150 1.00 97.00 100 LYS A CA 1
ATOM 718 C C . LYS A 1 100 ? 2.767 2.175 6.321 1.00 97.00 100 LYS A C 1
ATOM 720 O O . LYS A 1 100 ? 2.429 3.212 5.758 1.00 97.00 100 LYS A O 1
ATOM 725 N N . VAL A 1 101 ? 1.960 1.480 7.109 1.00 96.56 101 VAL A N 1
ATOM 726 C CA . VAL A 1 101 ? 0.593 1.880 7.429 1.00 96.56 101 VAL A CA 1
ATOM 727 C C . VAL A 1 101 ? 0.552 2.434 8.841 1.00 96.56 101 VAL A C 1
ATOM 729 O O . VAL A 1 101 ? 0.939 1.760 9.792 1.00 96.56 101 VAL A O 1
ATOM 732 N N . THR A 1 102 ? 0.074 3.669 8.966 1.00 97.12 102 THR A N 1
ATOM 733 C CA . THR A 1 102 ? -0.145 4.333 10.254 1.00 97.12 102 THR A CA 1
ATOM 734 C C . THR A 1 102 ? -1.638 4.518 10.455 1.00 97.12 102 THR A C 1
ATOM 736 O O . THR A 1 102 ? -2.302 5.120 9.607 1.00 97.12 102 THR A O 1
ATOM 739 N N . ARG A 1 103 ? -2.164 3.995 11.563 1.00 94.75 103 ARG A N 1
ATOM 740 C CA . ARG A 1 103 ? -3.580 4.090 11.914 1.00 94.75 103 ARG A CA 1
ATOM 741 C C . ARG A 1 103 ? -3.795 5.141 12.999 1.00 94.75 103 ARG A C 1
ATOM 743 O O . ARG A 1 103 ? -3.008 5.263 13.932 1.00 94.75 103 ARG A O 1
ATOM 750 N N . GLN A 1 104 ? -4.891 5.875 12.877 1.00 92.12 104 GLN A N 1
ATOM 751 C CA . GLN A 1 104 ? -5.417 6.774 13.893 1.00 92.12 104 GLN A CA 1
ATOM 752 C C . GLN A 1 104 ? -6.917 6.500 14.023 1.00 92.12 104 GLN A C 1
ATOM 754 O O . GLN A 1 104 ? -7.709 6.840 13.140 1.00 92.12 104 GLN A O 1
ATOM 759 N N . ASP A 1 105 ? -7.297 5.823 15.105 1.00 87.50 105 ASP A N 1
ATOM 760 C CA . ASP A 1 10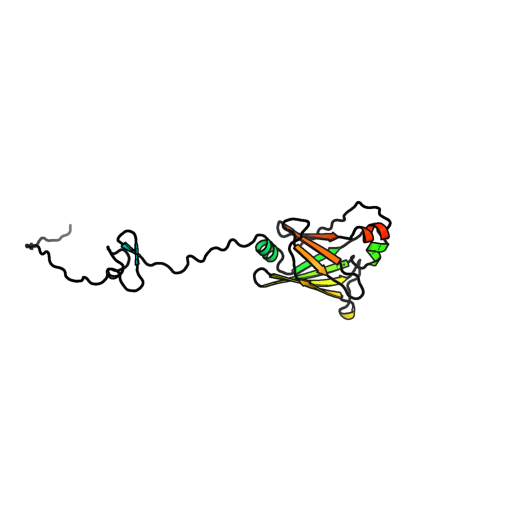5 ? -8.653 5.322 15.345 1.00 87.50 105 ASP A CA 1
ATOM 761 C C . ASP A 1 105 ? -9.162 4.429 14.195 1.00 87.50 105 ASP A C 1
ATOM 763 O O . ASP A 1 105 ? -8.598 3.359 13.943 1.00 87.50 105 ASP A O 1
ATOM 767 N N . CYS A 1 106 ? -10.219 4.857 13.498 1.00 89.19 106 CYS A N 1
ATOM 768 C CA . CYS A 1 106 ? -10.792 4.183 12.327 1.00 89.19 106 CYS A CA 1
ATOM 769 C C . CYS A 1 106 ? -10.419 4.880 11.002 1.00 89.19 106 CYS A C 1
ATOM 771 O O . CYS A 1 106 ? -11.123 4.788 10.000 1.00 89.19 106 CYS A O 1
ATOM 773 N N . SER A 1 107 ? -9.305 5.606 10.999 1.00 92.19 107 SER A N 1
ATOM 774 C CA . SER A 1 107 ? -8.684 6.169 9.803 1.00 92.19 107 SER A CA 1
ATOM 775 C C . SER A 1 107 ? -7.241 5.687 9.710 1.00 92.19 107 SER A C 1
ATOM 777 O O . SER A 1 107 ? -6.625 5.351 10.721 1.00 92.19 107 SER A O 1
ATOM 779 N N . ALA A 1 108 ? -6.692 5.612 8.504 1.00 95.25 108 ALA A N 1
ATOM 780 C CA . ALA A 1 108 ? -5.305 5.221 8.318 1.00 95.25 108 ALA A CA 1
ATOM 781 C C . ALA A 1 108 ? -4.730 5.831 7.042 1.00 95.25 108 ALA A C 1
ATOM 783 O O . ALA A 1 108 ? -5.452 6.140 6.093 1.00 95.25 108 ALA A O 1
ATOM 784 N N . SER A 1 109 ? -3.412 5.966 7.021 1.00 96.75 109 SER A N 1
ATOM 785 C CA . SER A 1 109 ? -2.647 6.401 5.857 1.00 96.75 109 SER A CA 1
ATOM 786 C C . SER A 1 109 ? -1.519 5.427 5.577 1.00 96.75 109 SER A C 1
ATOM 788 O O . SER A 1 109 ? -0.974 4.821 6.504 1.00 96.75 109 SER A O 1
ATOM 790 N N . ILE A 1 110 ? -1.123 5.341 4.314 1.00 96.44 110 ILE A N 1
ATOM 791 C CA . ILE A 1 110 ? 0.071 4.620 3.896 1.00 96.44 110 ILE A CA 1
ATOM 792 C C . ILE A 1 110 ? 1.159 5.583 3.466 1.00 96.44 110 ILE A C 1
ATOM 794 O O . ILE A 1 110 ? 0.887 6.613 2.851 1.00 96.44 110 ILE A O 1
ATOM 798 N N . GLU A 1 111 ? 2.394 5.188 3.729 1.00 96.62 111 GLU A N 1
ATOM 799 C CA . GLU A 1 111 ? 3.568 5.619 2.992 1.00 96.62 111 GLU A CA 1
ATOM 800 C C . GLU A 1 111 ? 4.061 4.425 2.175 1.00 96.62 111 GLU A C 1
ATOM 802 O O . GLU A 1 111 ? 4.437 3.391 2.727 1.00 96.62 111 GLU A O 1
ATOM 807 N N . LEU A 1 112 ? 4.030 4.559 0.854 1.00 94.00 112 LEU A N 1
ATOM 808 C CA . LEU A 1 112 ? 4.539 3.566 -0.073 1.00 94.00 112 LEU A CA 1
ATOM 809 C C . LEU A 1 112 ? 5.855 4.056 -0.669 1.00 94.00 112 LEU A C 1
ATOM 811 O O . LEU A 1 112 ? 5.912 5.088 -1.340 1.00 94.00 112 LEU A O 1
ATOM 815 N N . THR A 1 113 ? 6.905 3.281 -0.446 1.00 93.50 113 THR A N 1
ATOM 816 C CA . THR A 1 113 ? 8.265 3.581 -0.870 1.00 93.50 113 THR A CA 1
ATOM 817 C C . THR A 1 113 ? 8.732 2.538 -1.872 1.00 93.50 113 THR A C 1
ATOM 819 O O . THR A 1 113 ? 8.853 1.363 -1.540 1.00 93.50 113 THR A O 1
ATOM 822 N N . LYS A 1 114 ? 9.049 2.962 -3.096 1.00 91.88 114 LYS A N 1
ATOM 823 C CA . LYS A 1 114 ? 9.712 2.110 -4.084 1.00 91.88 114 LYS A CA 1
ATOM 824 C C . LYS A 1 114 ? 11.217 2.115 -3.834 1.00 91.88 114 LYS A C 1
ATOM 826 O O . LYS A 1 114 ? 11.878 3.141 -4.020 1.00 91.88 114 LYS A O 1
ATOM 831 N N . ILE A 1 115 ? 11.741 0.963 -3.428 1.00 90.38 115 ILE A N 1
ATOM 832 C CA . ILE A 1 115 ? 13.139 0.771 -3.017 1.00 90.38 115 ILE A CA 1
ATOM 833 C C . ILE A 1 115 ? 13.991 0.073 -4.082 1.00 90.38 115 ILE A C 1
ATOM 835 O O . ILE A 1 115 ? 15.197 -0.073 -3.898 1.00 90.38 115 ILE A O 1
ATOM 839 N N . GLY A 1 116 ? 13.403 -0.357 -5.198 1.00 87.44 116 GLY A N 1
ATOM 840 C CA . GLY A 1 116 ? 14.144 -0.998 -6.281 1.00 87.44 116 GLY A CA 1
ATOM 841 C C . GLY A 1 116 ? 13.264 -1.538 -7.403 1.00 87.44 116 GLY A C 1
ATOM 842 O O . GLY A 1 116 ? 12.046 -1.348 -7.398 1.00 87.44 116 GLY A O 1
ATOM 843 N N . HIS A 1 117 ? 13.898 -2.198 -8.368 1.00 85.75 117 HIS A N 1
ATOM 844 C CA . HIS A 1 117 ? 13.269 -2.950 -9.454 1.00 85.75 117 HIS A CA 1
ATOM 845 C C . HIS A 1 117 ? 14.273 -3.964 -10.028 1.00 85.75 117 HIS A C 1
ATOM 847 O O . HIS A 1 117 ? 15.447 -3.617 -10.186 1.00 85.75 117 HIS A O 1
ATOM 853 N N . ASP A 1 118 ? 13.806 -5.178 -10.338 1.00 81.44 118 ASP A N 1
ATOM 854 C CA . ASP A 1 118 ? 14.624 -6.329 -10.748 1.00 81.44 118 ASP A CA 1
ATOM 855 C C . ASP A 1 118 ? 15.790 -6.558 -9.771 1.00 81.44 118 ASP A C 1
ATOM 857 O O . ASP A 1 118 ? 15.642 -6.391 -8.570 1.00 81.44 118 ASP A O 1
ATOM 861 N N . ASP A 1 119 ? 16.995 -6.867 -10.237 1.00 77.88 119 ASP A N 1
ATOM 862 C CA . ASP A 1 119 ? 18.134 -7.083 -9.334 1.00 77.88 119 ASP A CA 1
ATOM 863 C C . ASP A 1 119 ? 18.711 -5.776 -8.739 1.00 77.88 119 ASP A C 1
ATOM 865 O O . ASP A 1 119 ? 19.771 -5.772 -8.107 1.00 77.88 119 ASP A O 1
ATOM 869 N N . THR A 1 120 ? 18.043 -4.631 -8.937 1.00 79.25 120 THR A N 1
ATOM 870 C CA . THR A 1 120 ? 18.558 -3.310 -8.556 1.00 79.25 120 THR A CA 1
ATOM 871 C C . THR A 1 120 ? 17.829 -2.722 -7.351 1.00 79.25 120 THR A C 1
ATOM 873 O O . THR A 1 120 ? 16.666 -2.325 -7.433 1.00 79.25 120 THR A O 1
ATOM 876 N N . LYS A 1 121 ? 18.565 -2.515 -6.252 1.00 82.19 121 LYS A N 1
ATOM 877 C CA . LYS A 1 121 ? 18.143 -1.637 -5.147 1.00 82.19 121 LYS A CA 1
ATOM 878 C C . LYS A 1 121 ? 18.475 -0.178 -5.458 1.00 82.19 121 LYS A C 1
ATOM 880 O O . LYS A 1 121 ? 19.551 0.137 -5.966 1.00 82.19 121 LYS A O 1
ATOM 885 N N . TYR A 1 122 ? 17.554 0.726 -5.156 1.00 83.50 122 TYR A N 1
ATOM 886 C CA . TYR A 1 122 ? 17.738 2.160 -5.348 1.00 83.50 122 TYR A CA 1
ATOM 887 C C . TYR A 1 122 ? 18.574 2.756 -4.213 1.00 83.50 122 TYR A C 1
ATOM 889 O O . TYR A 1 122 ? 18.406 2.418 -3.045 1.00 83.50 122 TYR A O 1
ATOM 897 N N . SER A 1 123 ? 19.473 3.676 -4.563 1.00 79.44 123 SER A N 1
ATOM 898 C CA . SER A 1 123 ? 20.101 4.574 -3.593 1.00 79.44 123 SER A CA 1
ATOM 899 C C . SER A 1 123 ? 19.066 5.554 -3.037 1.00 79.44 123 SER A C 1
ATOM 901 O O . SER A 1 123 ? 18.095 5.858 -3.726 1.00 79.44 123 SER A O 1
ATOM 903 N N . GLU A 1 124 ? 19.312 6.138 -1.860 1.00 78.50 124 GLU A N 1
ATOM 904 C CA . GLU A 1 124 ? 18.420 7.138 -1.234 1.00 78.50 124 GLU A CA 1
ATOM 905 C C . GLU A 1 124 ? 17.963 8.246 -2.201 1.00 78.50 124 GLU A C 1
ATOM 907 O O . GLU A 1 124 ? 16.795 8.615 -2.238 1.00 78.50 124 GLU A O 1
ATOM 912 N N . SER A 1 125 ? 18.861 8.721 -3.069 1.00 77.75 125 SER A N 1
ATOM 913 C CA . SER A 1 125 ? 18.573 9.749 -4.082 1.00 77.75 125 SER A CA 1
ATOM 914 C C . SER A 1 125 ? 17.605 9.324 -5.198 1.00 77.75 125 SER A C 1
ATOM 916 O O . SER A 1 125 ? 17.128 10.176 -5.947 1.00 77.75 125 SER A O 1
ATOM 918 N N . LYS A 1 126 ? 17.339 8.021 -5.342 1.00 80.38 126 LYS A N 1
ATOM 919 C CA . LYS A 1 126 ? 16.449 7.426 -6.350 1.00 80.38 126 LYS A CA 1
ATOM 920 C C . LYS A 1 126 ? 15.174 6.836 -5.745 1.00 80.38 126 LYS A C 1
ATOM 922 O O . LYS A 1 126 ? 14.306 6.409 -6.505 1.00 80.38 126 LYS A O 1
ATOM 927 N N . ILE A 1 127 ? 15.060 6.810 -4.415 1.00 84.88 127 ILE A N 1
ATOM 928 C CA . ILE A 1 127 ? 13.862 6.337 -3.725 1.00 84.88 127 ILE A CA 1
ATOM 929 C C . ILE A 1 127 ? 12.672 7.210 -4.124 1.00 84.88 127 ILE A C 1
ATOM 931 O O . ILE A 1 127 ? 12.748 8.439 -4.145 1.00 84.88 127 ILE A O 1
ATOM 935 N N . GLN A 1 128 ? 11.555 6.559 -4.430 1.00 88.38 128 GLN A N 1
ATOM 936 C CA . GLN A 1 128 ? 10.299 7.230 -4.746 1.00 88.38 128 GLN A CA 1
ATOM 937 C C . GLN A 1 128 ? 9.311 6.926 -3.629 1.00 88.38 128 GLN A C 1
ATOM 939 O O . GLN A 1 128 ? 9.063 5.759 -3.338 1.00 88.38 128 GLN A O 1
ATOM 944 N N . ARG A 1 129 ? 8.763 7.970 -3.006 1.00 92.25 129 ARG A N 1
ATOM 945 C CA . ARG A 1 129 ? 7.786 7.856 -1.918 1.00 92.25 129 ARG A CA 1
ATOM 946 C C . ARG A 1 129 ? 6.454 8.444 -2.353 1.00 92.25 129 ARG A C 1
ATOM 948 O O . ARG A 1 129 ? 6.425 9.424 -3.097 1.00 92.25 129 ARG A O 1
ATOM 955 N N . SER A 1 130 ? 5.371 7.854 -1.874 1.00 94.00 130 SER A N 1
ATOM 956 C CA . SER A 1 130 ? 4.016 8.363 -2.038 1.00 94.00 130 SER A CA 1
ATOM 957 C C . SER A 1 130 ? 3.236 8.138 -0.754 1.00 94.00 130 SER A C 1
ATOM 959 O O . SER A 1 130 ? 3.389 7.092 -0.127 1.00 94.00 130 SER A O 1
ATOM 961 N N . THR A 1 131 ? 2.403 9.098 -0.367 1.00 95.19 131 THR A N 1
ATOM 962 C CA . THR A 1 131 ? 1.502 8.958 0.776 1.00 95.19 131 THR A CA 1
ATOM 963 C C . THR A 1 131 ? 0.056 9.046 0.322 1.00 95.19 131 THR A C 1
ATOM 965 O O . THR A 1 131 ? -0.276 9.810 -0.586 1.00 95.19 131 THR A O 1
ATOM 968 N N . ALA A 1 132 ? -0.807 8.242 0.935 1.00 95.75 132 ALA A N 1
ATOM 969 C CA . ALA A 1 132 ? -2.224 8.196 0.596 1.00 95.75 132 ALA A CA 1
ATOM 970 C C . ALA A 1 132 ? -3.065 7.798 1.808 1.00 95.75 132 ALA A C 1
ATOM 972 O O . ALA A 1 132 ? -2.622 7.016 2.648 1.00 95.75 132 ALA A O 1
ATOM 973 N N . ASN A 1 133 ? -4.294 8.301 1.878 1.00 96.56 133 ASN A N 1
ATOM 974 C CA . ASN A 1 133 ? -5.272 7.808 2.844 1.00 96.56 133 ASN A CA 1
ATOM 975 C C . ASN A 1 133 ? -5.811 6.450 2.392 1.00 96.56 133 ASN A C 1
ATOM 977 O O . ASN A 1 133 ? -5.978 6.213 1.194 1.00 96.56 133 ASN A O 1
ATOM 981 N N . LEU A 1 134 ? -6.102 5.588 3.362 1.00 95.44 134 LEU A N 1
ATOM 982 C CA . LEU A 1 134 ? -6.747 4.306 3.127 1.00 95.44 134 LEU A CA 1
ATOM 983 C C . LEU A 1 134 ? -8.262 4.467 3.076 1.00 95.44 134 LEU A C 1
ATOM 985 O O . LEU A 1 134 ? -8.858 5.124 3.930 1.00 95.44 134 LEU A O 1
ATOM 989 N N . ALA A 1 135 ? -8.876 3.834 2.084 1.00 94.25 135 ALA A N 1
ATOM 990 C CA . ALA A 1 135 ? -10.321 3.782 1.914 1.00 94.25 135 ALA A CA 1
ATOM 991 C C . ALA A 1 135 ? -10.794 2.332 1.802 1.00 94.25 135 ALA A C 1
ATOM 993 O O . ALA A 1 135 ? -10.026 1.445 1.434 1.00 94.25 135 ALA A O 1
ATOM 994 N N . GLU A 1 136 ? -12.064 2.084 2.108 1.00 91.94 136 GLU A N 1
ATOM 995 C CA . GLU A 1 136 ? -12.673 0.789 1.820 1.00 91.94 136 GLU A CA 1
ATOM 996 C C . GLU A 1 136 ? -12.816 0.618 0.304 1.00 91.94 136 GLU A C 1
ATOM 998 O O . GLU A 1 136 ? -13.204 1.550 -0.406 1.00 91.94 136 GLU A O 1
ATOM 1003 N N . SER A 1 137 ? -12.494 -0.571 -0.207 1.00 88.94 137 SER A N 1
ATOM 1004 C CA . SER A 1 137 ? -12.670 -0.874 -1.623 1.00 88.94 137 SER A CA 1
ATOM 1005 C C . SER A 1 137 ? -14.151 -0.907 -1.978 1.00 88.94 137 SER A C 1
ATOM 1007 O O . SER A 1 137 ? -14.927 -1.685 -1.425 1.00 88.94 137 SER A O 1
ATOM 1009 N N . ALA A 1 138 ? -14.531 -0.145 -3.002 1.00 86.25 138 ALA A N 1
ATOM 1010 C CA . ALA A 1 138 ? -15.875 -0.218 -3.571 1.00 86.25 138 ALA A CA 1
ATOM 1011 C C . ALA A 1 138 ? -16.121 -1.516 -4.367 1.00 86.25 138 ALA A C 1
ATOM 1013 O O . ALA A 1 138 ? -17.253 -1.803 -4.755 1.00 86.25 138 ALA A O 1
ATOM 1014 N N . ARG A 1 139 ? -15.062 -2.280 -4.671 1.00 82.56 139 ARG A N 1
ATOM 1015 C CA . ARG A 1 139 ? -15.100 -3.430 -5.587 1.00 82.56 139 ARG A CA 1
ATOM 1016 C C . ARG A 1 139 ? -15.013 -4.761 -4.860 1.00 82.56 139 ARG A C 1
ATOM 1018 O O . ARG A 1 139 ? -15.645 -5.725 -5.286 1.00 82.56 139 ARG A O 1
ATOM 1025 N N . ILE A 1 140 ? -14.208 -4.834 -3.803 1.00 83.25 140 ILE A N 1
ATOM 1026 C CA . ILE A 1 140 ? -13.959 -6.073 -3.069 1.00 83.25 140 ILE A CA 1
ATOM 1027 C C . ILE A 1 140 ? -14.255 -5.820 -1.599 1.00 83.25 140 ILE A C 1
ATOM 1029 O O . ILE A 1 140 ? -13.515 -5.131 -0.906 1.00 83.25 140 ILE A O 1
ATOM 1033 N N . ALA A 1 141 ? -15.354 -6.405 -1.127 1.00 83.44 141 ALA A N 1
ATOM 1034 C CA . ALA A 1 141 ? -15.745 -6.313 0.270 1.00 83.44 141 ALA A CA 1
ATOM 1035 C C . ALA A 1 141 ? -14.617 -6.828 1.173 1.00 83.44 141 ALA A C 1
ATOM 1037 O O . ALA A 1 141 ? -14.068 -7.912 0.947 1.00 83.44 141 ALA A O 1
ATOM 1038 N N . GLY A 1 142 ? -14.285 -6.060 2.206 1.00 84.19 142 GLY A N 1
ATOM 1039 C CA . GLY A 1 142 ? -13.196 -6.419 3.106 1.00 84.19 142 GLY A CA 1
ATOM 1040 C C . GLY A 1 142 ? -11.796 -6.043 2.616 1.00 84.19 142 GLY A C 1
ATOM 1041 O O . GLY A 1 142 ? -10.819 -6.444 3.251 1.00 84.19 142 GLY A O 1
ATOM 1042 N N . ALA A 1 143 ? -11.686 -5.348 1.480 1.00 89.44 143 ALA A N 1
ATOM 1043 C CA . ALA A 1 143 ? -10.421 -4.869 0.949 1.00 89.44 143 ALA A CA 1
ATOM 1044 C C . ALA A 1 143 ? -10.232 -3.370 1.186 1.00 89.44 143 ALA A C 1
ATOM 1046 O O . ALA A 1 143 ? -11.185 -2.598 1.285 1.00 89.44 143 ALA A O 1
ATOM 1047 N N . ILE A 1 144 ? -8.969 -2.967 1.211 1.00 93.00 144 ILE A N 1
ATOM 1048 C CA . ILE A 1 144 ? -8.525 -1.602 1.462 1.00 93.00 144 ILE A CA 1
ATOM 1049 C C . ILE A 1 144 ? -7.863 -1.065 0.197 1.00 93.00 144 ILE A C 1
ATOM 1051 O O . ILE A 1 144 ? -7.016 -1.738 -0.383 1.00 93.00 144 ILE A O 1
ATOM 1055 N N . GLU A 1 145 ? -8.203 0.147 -0.223 1.00 93.62 145 GLU A N 1
ATOM 1056 C CA . GLU A 1 145 ? -7.615 0.817 -1.381 1.00 93.62 145 GLU A CA 1
ATOM 1057 C C . GLU A 1 145 ? -6.729 1.998 -0.988 1.00 93.62 145 GLU A C 1
ATOM 1059 O O . GLU A 1 145 ? -7.008 2.726 -0.034 1.00 93.62 145 GLU A O 1
ATOM 1064 N N . ALA A 1 146 ? -5.679 2.204 -1.784 1.00 92.88 146 ALA A N 1
ATOM 1065 C CA . ALA A 1 146 ? -4.817 3.371 -1.717 1.00 92.88 146 ALA A CA 1
ATOM 1066 C C . ALA A 1 146 ? -4.444 3.858 -3.121 1.00 92.88 146 ALA A C 1
ATOM 1068 O O . ALA A 1 146 ? -3.913 3.098 -3.934 1.00 92.88 146 ALA A O 1
ATOM 1069 N N . ALA A 1 147 ? -4.688 5.139 -3.392 1.00 91.62 147 ALA A N 1
ATOM 1070 C CA . ALA A 1 147 ? -4.277 5.800 -4.625 1.00 91.62 147 ALA A CA 1
ATOM 1071 C C . ALA A 1 147 ? -2.924 6.491 -4.418 1.00 91.62 147 ALA A C 1
ATOM 1073 O O . ALA A 1 147 ? -2.837 7.504 -3.730 1.00 91.62 147 ALA A O 1
ATOM 1074 N N . VAL A 1 148 ? -1.869 5.948 -5.017 1.00 89.12 148 VAL A N 1
ATOM 1075 C CA . VAL A 1 148 ? -0.482 6.399 -4.841 1.00 89.12 148 VAL A CA 1
ATOM 1076 C C . VAL A 1 148 ? 0.099 6.870 -6.163 1.00 89.12 148 VAL A C 1
ATOM 1078 O O . VAL A 1 148 ? -0.011 6.207 -7.190 1.00 89.12 148 VAL A O 1
ATOM 1081 N N . SER A 1 149 ? 0.755 8.022 -6.123 1.00 89.06 149 SER A N 1
ATOM 1082 C CA . SER A 1 149 ? 1.491 8.593 -7.248 1.00 89.06 149 SER A CA 1
ATOM 1083 C C . SER A 1 149 ? 2.968 8.619 -6.894 1.00 89.06 149 SER A C 1
ATOM 1085 O O . SER A 1 149 ? 3.386 9.345 -5.989 1.00 89.06 149 SER A O 1
ATOM 1087 N N . LEU A 1 150 ? 3.760 7.811 -7.593 1.00 84.81 150 LEU A N 1
ATOM 1088 C CA . LEU A 1 150 ? 5.215 7.878 -7.504 1.00 84.81 150 LEU A CA 1
ATOM 1089 C C . LEU A 1 150 ? 5.720 9.037 -8.371 1.00 84.81 150 LEU A C 1
ATOM 1091 O O . LEU A 1 150 ? 5.037 9.484 -9.295 1.00 84.81 150 LEU A O 1
ATOM 1095 N N . LYS A 1 151 ? 6.912 9.550 -8.060 1.00 83.00 151 LYS A N 1
ATOM 1096 C CA . LYS A 1 151 ? 7.484 10.712 -8.747 1.00 83.00 151 LYS A CA 1
ATOM 1097 C C . LYS A 1 151 ? 7.550 10.482 -10.264 1.00 83.00 151 LYS A C 1
ATOM 1099 O O . LYS A 1 151 ? 8.106 9.483 -10.710 1.00 83.00 151 LYS A O 1
ATOM 1104 N N . ASP A 1 152 ? 7.016 11.434 -11.030 1.00 81.62 152 ASP A N 1
ATOM 1105 C CA . ASP A 1 152 ? 6.979 11.424 -12.501 1.00 81.62 152 ASP A CA 1
ATOM 1106 C C . ASP A 1 152 ? 6.259 10.198 -13.106 1.00 81.62 152 ASP A C 1
ATOM 1108 O O . ASP A 1 152 ? 6.447 9.872 -14.281 1.00 81.62 152 ASP A O 1
ATOM 1112 N N . LYS A 1 153 ? 5.430 9.506 -12.311 1.00 81.94 153 LYS A N 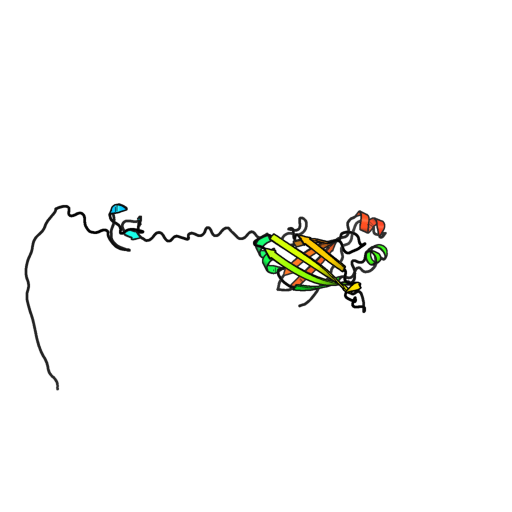1
ATOM 1113 C CA . LYS A 1 153 ? 4.628 8.346 -12.713 1.00 81.94 153 LYS A CA 1
ATOM 1114 C C . LYS A 1 153 ? 3.135 8.627 -12.527 1.00 81.94 153 LYS A C 1
ATOM 1116 O O . LYS A 1 153 ? 2.767 9.446 -11.685 1.00 81.94 153 LYS A O 1
ATOM 1121 N N . PRO A 1 154 ? 2.267 7.969 -13.312 1.00 81.75 154 PRO A N 1
ATOM 1122 C CA . PRO A 1 154 ? 0.830 8.094 -13.126 1.00 81.75 154 PRO A CA 1
ATOM 1123 C C . PRO A 1 154 ? 0.399 7.559 -11.756 1.00 81.75 154 PRO A C 1
ATOM 1125 O O . PRO A 1 154 ? 1.070 6.719 -11.156 1.00 81.75 154 PRO A O 1
ATOM 1128 N N . THR A 1 155 ? -0.756 8.022 -11.285 1.00 86.06 155 THR A N 1
ATOM 1129 C CA . THR A 1 155 ? -1.385 7.476 -10.083 1.00 86.06 155 THR A CA 1
ATOM 1130 C C . THR A 1 155 ? -1.812 6.031 -10.317 1.00 86.06 155 THR A C 1
ATOM 1132 O O . THR A 1 155 ? -2.416 5.698 -11.337 1.00 86.06 155 THR A O 1
ATOM 1135 N N . HIS A 1 156 ? -1.533 5.188 -9.333 1.00 84.19 156 HIS A N 1
ATOM 1136 C CA . HIS A 1 156 ? -1.886 3.783 -9.296 1.00 84.19 156 HIS A CA 1
ATOM 1137 C C . HIS A 1 156 ? -2.770 3.513 -8.080 1.00 84.19 156 HIS A C 1
ATOM 1139 O O . HIS A 1 156 ? -2.452 3.952 -6.976 1.00 84.19 156 HIS A O 1
ATOM 1145 N N . THR A 1 157 ? -3.858 2.766 -8.264 1.00 88.06 157 THR A N 1
ATOM 1146 C CA . THR A 1 157 ? -4.664 2.275 -7.142 1.00 88.06 157 THR A CA 1
ATOM 1147 C C . THR A 1 157 ? -4.217 0.869 -6.785 1.00 88.06 157 THR A C 1
ATOM 1149 O O . THR A 1 157 ? -4.354 -0.057 -7.589 1.00 88.06 157 THR A O 1
ATOM 1152 N N . PHE A 1 158 ? -3.676 0.720 -5.583 1.00 89.00 158 PHE A N 1
ATOM 1153 C CA . PHE A 1 158 ? -3.424 -0.580 -4.984 1.00 89.00 158 PHE A CA 1
ATOM 1154 C C . PHE A 1 158 ? -4.607 -0.966 -4.119 1.00 89.00 158 PHE A C 1
ATOM 1156 O O . PHE A 1 158 ? -5.160 -0.129 -3.404 1.00 89.00 158 PHE A O 1
ATOM 1163 N N . THR A 1 159 ? -4.961 -2.240 -4.165 1.00 90.56 159 THR A N 1
ATOM 1164 C CA . THR A 1 159 ? -5.966 -2.819 -3.291 1.00 90.56 159 THR A CA 1
ATOM 1165 C C . THR A 1 159 ? -5.334 -3.951 -2.497 1.00 90.56 159 THR A C 1
ATOM 1167 O O . THR A 1 159 ? -4.626 -4.796 -3.048 1.00 90.56 159 THR A O 1
ATOM 1170 N N . PHE A 1 160 ? -5.603 -3.967 -1.200 1.00 91.62 160 PHE A N 1
ATOM 1171 C CA . PHE A 1 160 ? -4.998 -4.860 -0.234 1.00 91.62 160 PHE A CA 1
ATOM 1172 C C . PHE A 1 160 ? -6.066 -5.638 0.521 1.00 91.62 160 PHE A C 1
ATOM 1174 O O . PHE A 1 160 ? -7.095 -5.096 0.919 1.00 91.62 160 PHE A O 1
ATOM 1181 N N . VAL A 1 161 ? -5.790 -6.911 0.761 1.00 90.44 161 VAL A N 1
ATOM 1182 C CA . VAL A 1 161 ? -6.571 -7.778 1.636 1.00 90.44 161 VAL A CA 1
ATOM 1183 C C . VAL A 1 161 ? -5.596 -8.453 2.586 1.00 90.44 161 VAL A C 1
ATOM 1185 O O . VAL A 1 161 ? -4.643 -9.088 2.139 1.00 90.44 161 VAL A O 1
ATOM 1188 N N . VAL A 1 162 ? -5.845 -8.346 3.888 1.00 88.38 162 VAL A N 1
ATOM 1189 C CA . VAL A 1 162 ? -5.074 -9.078 4.897 1.00 88.38 162 VAL A CA 1
ATOM 1190 C C . VAL A 1 162 ? -5.849 -10.322 5.305 1.00 88.38 162 VAL A C 1
ATOM 1192 O O . VAL A 1 162 ? -6.994 -10.230 5.749 1.00 88.38 162 VAL A O 1
ATOM 1195 N N . ARG A 1 163 ? -5.239 -11.496 5.137 1.00 84.75 163 ARG A N 1
ATOM 1196 C CA . ARG A 1 163 ? -5.792 -12.790 5.566 1.00 84.75 163 ARG A CA 1
ATOM 1197 C C . ARG A 1 163 ? -4.681 -13.656 6.114 1.00 84.75 163 ARG A C 1
ATOM 1199 O O . ARG A 1 163 ? -3.629 -13.736 5.492 1.00 84.75 163 ARG A O 1
ATOM 1206 N N . ASP A 1 164 ? -4.929 -14.298 7.251 1.00 85.94 164 ASP A N 1
ATOM 1207 C CA . ASP A 1 164 ? -3.983 -15.229 7.876 1.00 85.94 164 ASP A CA 1
ATOM 1208 C C . ASP A 1 164 ? -2.569 -14.638 7.981 1.00 85.94 164 ASP A C 1
ATOM 1210 O O . ASP A 1 164 ? -1.584 -15.276 7.623 1.00 85.94 164 ASP A O 1
ATOM 1214 N N . GLU A 1 165 ? -2.486 -13.372 8.411 1.00 82.31 165 GLU A N 1
ATOM 1215 C CA . GLU A 1 165 ? -1.234 -12.611 8.536 1.00 82.31 165 GLU A CA 1
ATOM 1216 C C . GLU A 1 165 ? -0.466 -12.343 7.224 1.00 82.31 165 GLU A C 1
ATOM 1218 O O . GLU A 1 165 ? 0.658 -11.834 7.255 1.00 82.31 165 GLU A O 1
ATOM 1223 N N . GLN A 1 166 ? -1.072 -12.634 6.072 1.00 83.38 166 GLN A N 1
ATOM 1224 C CA . GLN A 1 166 ? -0.528 -12.375 4.742 1.00 83.38 166 GLN A CA 1
ATOM 1225 C C . GLN A 1 166 ? -1.189 -11.150 4.112 1.00 83.38 166 GLN A C 1
ATOM 1227 O O . GLN A 1 166 ? -2.413 -10.999 4.153 1.00 83.38 166 GLN A O 1
ATOM 1232 N N . LEU A 1 167 ? -0.376 -10.308 3.470 1.00 85.62 167 LEU A N 1
ATOM 1233 C CA . LEU A 1 167 ? -0.850 -9.231 2.610 1.00 85.62 167 LEU A CA 1
ATOM 1234 C C . LEU A 1 167 ? -1.035 -9.767 1.191 1.00 85.62 167 LEU A C 1
ATOM 1236 O O . LEU A 1 167 ? -0.079 -10.158 0.519 1.00 85.62 167 LEU A O 1
ATOM 1240 N N . LEU A 1 168 ? -2.277 -9.761 0.725 1.00 85.25 168 LEU A N 1
ATOM 1241 C CA . LEU A 1 168 ? -2.617 -10.005 -0.668 1.00 85.25 168 LEU A CA 1
ATOM 1242 C C . LEU A 1 168 ? -2.865 -8.654 -1.325 1.00 85.25 168 LEU A C 1
ATOM 1244 O O . LEU A 1 168 ? -3.785 -7.932 -0.945 1.00 85.25 168 LEU A O 1
ATOM 1248 N N . GLY A 1 169 ? -2.022 -8.309 -2.291 1.00 80.88 169 GLY A N 1
ATOM 1249 C CA . GLY A 1 169 ? -2.118 -7.067 -3.040 1.00 80.88 169 GLY A CA 1
ATOM 1250 C C . GLY A 1 169 ? -2.469 -7.340 -4.493 1.00 80.88 169 GLY A C 1
ATOM 1251 O O . GLY A 1 169 ? -1.941 -8.265 -5.110 1.00 80.88 169 GLY A O 1
ATOM 1252 N N . PHE A 1 170 ? -3.325 -6.507 -5.064 1.00 75.44 170 PHE A N 1
ATOM 1253 C CA . PHE A 1 170 ? -3.460 -6.402 -6.509 1.00 75.44 170 PHE A CA 1
ATOM 1254 C C . PHE A 1 170 ? -3.492 -4.934 -6.901 1.00 75.44 170 PHE A C 1
ATOM 1256 O O . PHE A 1 170 ? -4.033 -4.076 -6.203 1.00 75.44 170 PHE A O 1
ATOM 1263 N N . TRP A 1 171 ? -2.876 -4.654 -8.039 1.00 75.75 171 TRP A N 1
ATOM 1264 C CA . TRP A 1 171 ? -2.957 -3.362 -8.689 1.00 75.75 171 TRP A CA 1
ATOM 1265 C C . TRP A 1 171 ? -3.917 -3.476 -9.869 1.00 75.75 171 TRP A C 1
ATOM 1267 O O . TRP A 1 171 ? -3.954 -4.495 -10.560 1.00 75.75 171 TRP A O 1
ATOM 1277 N N . GLN A 1 172 ? -4.705 -2.429 -10.089 1.00 68.69 172 GLN A N 1
ATOM 1278 C CA . GLN A 1 172 ? -5.685 -2.392 -11.165 1.00 68.69 172 GLN A CA 1
ATOM 1279 C C . GLN A 1 172 ? -5.291 -1.335 -12.196 1.00 68.69 172 GLN A C 1
ATOM 1281 O O . GLN A 1 172 ? -5.078 -0.171 -11.853 1.00 68.69 172 GLN A O 1
ATOM 1286 N N . ALA A 1 173 ? -5.248 -1.742 -13.465 1.00 66.38 173 ALA A N 1
ATOM 1287 C CA . ALA A 1 173 ? -5.285 -0.826 -14.600 1.00 66.38 173 ALA A CA 1
ATOM 1288 C C . ALA A 1 173 ? -6.745 -0.631 -15.041 1.00 66.38 173 ALA A C 1
ATOM 1290 O O . ALA A 1 173 ? -7.554 -1.561 -14.949 1.00 66.38 173 ALA A O 1
ATOM 1291 N N . THR A 1 174 ? -7.099 0.572 -15.492 1.00 67.31 174 THR A N 1
ATOM 1292 C CA . THR A 1 174 ? -8.441 0.858 -16.027 1.00 67.31 174 THR A CA 1
ATOM 1293 C C . THR A 1 174 ? -8.620 0.268 -17.430 1.00 67.31 174 THR A C 1
ATOM 1295 O O . THR A 1 174 ? -7.650 -0.140 -18.064 1.00 67.31 174 THR A O 1
ATOM 1298 N N . GLY A 1 175 ? -9.861 0.218 -17.931 1.00 65.50 175 GLY A N 1
ATOM 1299 C CA . GLY A 1 175 ? -10.156 -0.254 -19.294 1.00 65.50 175 GLY A CA 1
ATOM 1300 C C . GLY A 1 175 ? -9.312 0.458 -20.355 1.00 65.50 175 GLY A C 1
ATOM 1301 O O . GLY A 1 175 ? -8.631 -0.209 -21.124 1.00 65.50 175 GLY A O 1
ATOM 1302 N N . ASP A 1 176 ? -9.243 1.789 -20.297 1.00 69.50 176 ASP A N 1
ATOM 1303 C CA . ASP A 1 176 ? -8.421 2.611 -21.197 1.00 69.50 176 ASP A CA 1
ATOM 1304 C C . ASP A 1 176 ? -6.925 2.255 -21.136 1.00 69.50 176 ASP A C 1
ATOM 1306 O O . ASP A 1 176 ? -6.219 2.315 -22.144 1.00 69.50 176 ASP A O 1
ATOM 1310 N N . ASP A 1 177 ? -6.420 1.878 -19.955 1.00 67.75 177 ASP A N 1
ATOM 1311 C CA . ASP A 1 177 ? -5.027 1.463 -19.788 1.00 67.75 177 ASP A CA 1
ATOM 1312 C C . ASP A 1 177 ? -4.755 0.111 -20.463 1.00 67.75 177 ASP A C 1
ATOM 1314 O O . ASP A 1 177 ? -3.687 -0.075 -21.046 1.00 67.75 177 ASP A O 1
ATOM 1318 N N . TRP A 1 178 ? -5.716 -0.814 -20.412 1.00 66.12 178 TRP A N 1
ATOM 1319 C CA . TRP A 1 178 ? -5.632 -2.100 -21.105 1.00 66.12 178 TRP A CA 1
ATOM 1320 C C . TRP A 1 178 ? -5.785 -1.948 -22.617 1.00 66.12 178 TRP A C 1
ATOM 1322 O O . TRP A 1 178 ? -4.983 -2.509 -23.364 1.00 66.12 178 TRP A O 1
ATOM 1332 N N . GLU A 1 179 ? -6.740 -1.134 -23.068 1.00 68.75 179 GLU A N 1
ATOM 1333 C CA . GLU A 1 179 ? -6.939 -0.835 -24.488 1.00 68.75 179 GLU A CA 1
ATOM 1334 C C . GLU A 1 179 ? -5.688 -0.197 -25.096 1.00 68.75 179 GLU A C 1
ATOM 1336 O O . GLU A 1 179 ? -5.220 -0.628 -26.152 1.00 68.75 179 GLU A O 1
ATOM 1341 N N . ARG A 1 180 ? -5.076 0.765 -24.392 1.00 63.66 180 ARG A N 1
ATOM 1342 C CA . ARG A 1 180 ? -3.797 1.362 -24.803 1.00 63.66 180 ARG A CA 1
ATOM 1343 C C . ARG A 1 180 ? -2.659 0.343 -24.823 1.00 63.66 180 ARG A C 1
ATOM 1345 O O . ARG A 1 180 ? -1.820 0.394 -25.719 1.00 63.66 180 ARG A O 1
ATOM 1352 N N . ALA A 1 181 ? -2.643 -0.594 -23.878 1.00 57.97 181 ALA A N 1
ATOM 1353 C CA . ALA A 1 181 ? -1.665 -1.679 -23.835 1.00 57.97 181 ALA A CA 1
ATOM 1354 C C . ALA A 1 181 ? -1.891 -2.758 -24.916 1.00 57.97 181 ALA A C 1
ATOM 1356 O O . ALA A 1 181 ? -1.153 -3.743 -24.951 1.00 57.97 181 ALA A O 1
ATOM 1357 N N . GLY A 1 182 ? -2.881 -2.586 -25.800 1.00 55.78 182 GLY A N 1
ATOM 1358 C CA . GLY A 1 182 ? -3.189 -3.513 -26.889 1.00 55.78 182 GLY A CA 1
ATOM 1359 C C . GLY A 1 182 ? -4.070 -4.692 -26.473 1.00 55.78 182 GLY A C 1
ATOM 1360 O O . GLY A 1 182 ? -4.277 -5.605 -27.272 1.00 55.78 182 GLY A O 1
ATOM 1361 N N . PHE A 1 183 ? -4.608 -4.676 -25.251 1.00 53.84 183 PHE A N 1
ATOM 1362 C CA . PHE A 1 183 ? -5.501 -5.702 -24.726 1.00 53.84 183 PHE A CA 1
ATOM 1363 C C . PHE A 1 183 ? -6.939 -5.179 -24.711 1.00 53.84 183 PHE A C 1
ATOM 1365 O O . PHE A 1 183 ? -7.320 -4.361 -23.877 1.00 53.84 183 PHE A O 1
ATOM 1372 N N . GLY A 1 184 ? -7.766 -5.674 -25.633 1.00 48.53 184 GLY A N 1
ATOM 1373 C CA . GLY A 1 184 ? -9.214 -5.478 -25.559 1.00 48.53 184 GLY A CA 1
ATOM 1374 C C . GLY A 1 184 ? -9.783 -6.064 -24.260 1.00 48.53 184 GLY A C 1
ATOM 1375 O O . GLY A 1 184 ? -9.297 -7.080 -23.766 1.00 48.53 184 GLY A O 1
ATOM 1376 N N . ALA A 1 185 ? -10.794 -5.393 -23.709 1.00 40.12 185 ALA A N 1
ATOM 1377 C CA . ALA A 1 185 ? -11.391 -5.577 -22.386 1.00 40.12 185 ALA A CA 1
ATOM 1378 C C . ALA A 1 185 ? -11.547 -7.032 -21.888 1.00 40.12 185 ALA A C 1
ATOM 1380 O O . ALA A 1 185 ? -12.619 -7.598 -22.034 1.00 40.12 185 ALA A O 1
ATOM 1381 N N . THR A 1 186 ? -10.520 -7.608 -21.246 1.00 41.84 186 THR A N 1
ATOM 1382 C CA . THR A 1 186 ? -10.613 -8.664 -20.208 1.00 41.84 186 THR A CA 1
ATOM 1383 C C . THR A 1 186 ? -9.207 -9.144 -19.814 1.00 41.84 186 THR A C 1
ATOM 1385 O O . THR A 1 186 ? -8.613 -9.864 -20.606 1.00 41.84 186 THR A O 1
ATOM 1388 N N . CYS A 1 187 ? -8.681 -8.794 -18.625 1.00 34.94 187 CYS A N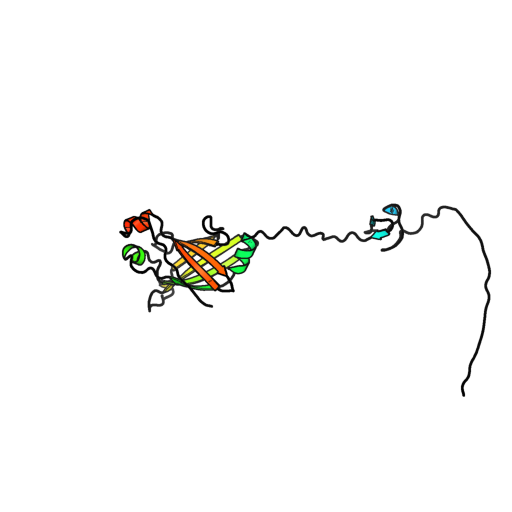 1
ATOM 1389 C CA . CYS A 1 187 ? -7.790 -9.626 -17.772 1.00 34.94 187 CYS A CA 1
ATOM 1390 C C . CYS A 1 187 ? -7.252 -8.840 -16.548 1.00 34.94 187 CYS A C 1
ATOM 1392 O O . CYS A 1 187 ? -7.030 -7.637 -16.632 1.00 34.94 187 CYS A O 1
ATOM 1394 N N . ALA A 1 188 ? -7.028 -9.518 -15.411 1.00 39.94 188 ALA A N 1
ATOM 1395 C CA . ALA A 1 188 ? -6.445 -8.967 -14.174 1.00 39.94 188 ALA A CA 1
ATOM 1396 C C . ALA A 1 188 ? -5.203 -9.779 -13.744 1.00 39.94 188 ALA A C 1
ATOM 1398 O O . ALA A 1 188 ? -5.177 -10.994 -13.940 1.00 39.94 188 ALA A O 1
ATOM 1399 N N . ALA A 1 189 ? -4.193 -9.124 -13.154 1.00 43.28 189 ALA A N 1
ATOM 1400 C CA . ALA A 1 189 ? -2.936 -9.739 -12.698 1.00 43.28 189 ALA A CA 1
ATOM 1401 C C . ALA A 1 189 ? -2.872 -9.882 -11.158 1.00 43.28 189 ALA A C 1
ATOM 1403 O O . ALA A 1 189 ? -3.427 -9.055 -10.435 1.00 43.28 189 ALA A O 1
ATOM 1404 N N . PHE A 1 190 ? -2.181 -10.920 -10.661 1.00 38.81 190 PHE A N 1
ATOM 1405 C CA . PHE A 1 190 ? -2.075 -11.299 -9.239 1.00 38.81 190 PHE A CA 1
ATOM 1406 C C . PHE A 1 190 ? -0.622 -11.249 -8.733 1.00 38.81 190 PHE A C 1
ATOM 1408 O O . PHE A 1 190 ? 0.285 -11.659 -9.452 1.00 38.81 190 PHE A O 1
ATOM 1415 N N . GLY A 1 191 ? -0.412 -10.844 -7.473 1.00 36.56 191 GLY A N 1
ATOM 1416 C CA . GLY A 1 191 ? 0.867 -10.964 -6.755 1.00 36.56 191 GLY A CA 1
ATOM 1417 C C . GLY A 1 191 ? 0.677 -11.535 -5.340 1.00 36.56 191 GLY A C 1
ATOM 1418 O O . GLY A 1 191 ? -0.371 -11.338 -4.727 1.00 36.56 191 GLY A O 1
ATOM 1419 N N . ARG A 1 192 ? 1.671 -12.272 -4.821 1.00 32.50 192 ARG A N 1
ATOM 1420 C CA . ARG A 1 192 ? 1.670 -12.887 -3.475 1.00 32.50 192 ARG A CA 1
ATOM 1421 C C . ARG A 1 192 ? 2.982 -12.538 -2.761 1.00 32.50 192 ARG A C 1
ATOM 1423 O O . ARG A 1 192 ? 4.034 -12.704 -3.365 1.00 32.50 192 ARG A O 1
ATOM 1430 N N . ALA A 1 193 ? 2.925 -12.099 -1.501 1.00 36.12 193 ALA A N 1
ATOM 1431 C CA . ALA A 1 193 ? 4.100 -11.759 -0.686 1.00 36.12 193 ALA A CA 1
ATOM 1432 C C . ALA A 1 193 ? 4.077 -12.478 0.680 1.00 36.12 193 ALA A C 1
ATOM 1434 O O . ALA A 1 193 ? 3.019 -12.922 1.133 1.00 36.12 193 ALA A O 1
ATOM 1435 N N . ALA A 1 194 ? 5.247 -12.613 1.315 1.00 39.91 194 ALA A N 1
ATOM 1436 C CA . ALA A 1 194 ? 5.456 -13.263 2.615 1.00 39.91 194 ALA A CA 1
ATOM 1437 C C . ALA A 1 194 ? 6.230 -12.338 3.579 1.00 39.91 194 ALA A C 1
ATOM 1439 O O . ALA A 1 194 ? 6.957 -11.462 3.113 1.00 39.91 194 ALA A O 1
ATOM 1440 N N . ARG A 1 195 ? 6.024 -12.542 4.892 1.00 41.03 195 ARG A N 1
ATOM 1441 C CA . ARG A 1 195 ? 6.609 -11.778 6.015 1.00 41.03 195 ARG A CA 1
ATOM 1442 C C . ARG A 1 195 ? 8.131 -11.871 6.093 1.00 41.03 195 ARG A C 1
ATOM 1444 O O . ARG A 1 195 ? 8.655 -12.984 5.868 1.00 41.03 195 ARG A O 1
#

Radius of gyration: 34.98 Å; chains: 1; bounding box: 64×49×108 Å

Foldseek 3Di:
DDDDDDDDDDDDDDDDDDDDDLDDQDEFQDFDDAQSNHDPQFGQDPRTTHRPDDDPPVPPPCPLQLVLLVLPAAKDKFFDDDPDQVLVVVLPNGAIWIKHWDDDRSWIKIKIKGQGHDVDGDDPVPIWIWMFIWDQDPPDHQKIWTFTDTPPGDTWIKIWHADPSWIWIFTDDDQVSCVVSVHHDDDGDGTGDDD

Sequence (195 aa):
MHKLRAAPLLLALSLSSLGGCKGDPAGEGGACKAKEDCAEGLNCLDGKCTKLGAEAAEVVPEQPFCKQLAAIEGEWLFDTTVIGAVDLESRGINGHYQMKVTRQDCSASIELTKIGHDDTKYSESKIQRSTANLAESARIAGAIEAAVSLKDKPTHTFTFVVRDEQLLGFWQATGDDWERAGFGATCAAFGRAAR